Protein AF-A0A402AI00-F1 (afdb_monomer)

Foldseek 3Di:
DDDDDDDDDDDDPPDDPDDPPPPPPPPVVCQLQEKEKEKEQALQNQKIKIFIGTLVLHTPDMDMDGDPAAAADVVVVVVVVVRCCVRVPPVNSPNHDYAEYEYAHQADDPQVQCAGCDRPRYPDRHRHNNQVVCCVVRVHGYGYDHQVVLQVQLCVVPNPDDDDDPSSNGCSRNPPPVD

Organism: NCBI:txid2014872

pLDDT: mean 74.79, std 21.71, range [26.42, 97.81]

Structure (mmCIF, N/CA/C/O backbone):
data_AF-A0A402AI00-F1
#
_entry.id   AF-A0A402AI00-F1
#
loop_
_atom_site.group_PDB
_atom_site.id
_atom_site.type_symbol
_atom_site.label_atom_id
_atom_site.label_alt_id
_atom_site.label_comp_id
_atom_site.label_asym_id
_atom_site.label_entity_id
_atom_site.label_seq_id
_atom_site.pdbx_PDB_ins_code
_atom_site.Cartn_x
_atom_site.Cartn_y
_atom_site.Cartn_z
_atom_site.occupancy
_atom_site.B_iso_or_equiv
_atom_site.auth_seq_id
_atom_site.auth_comp_id
_atom_site.auth_asym_id
_atom_site.auth_atom_id
_atom_site.pdbx_PDB_model_num
ATOM 1 N N . MET A 1 1 ? -75.418 -7.064 65.199 1.00 39.19 1 MET A N 1
ATOM 2 C CA . MET A 1 1 ? -75.499 -8.304 64.394 1.00 39.19 1 MET A CA 1
ATOM 3 C C . MET A 1 1 ? -75.266 -7.884 62.949 1.00 39.19 1 MET A C 1
ATOM 5 O O . MET A 1 1 ? -76.049 -7.079 62.485 1.00 39.19 1 MET A O 1
ATOM 9 N N . THR A 1 2 ? -74.201 -8.234 62.224 1.00 37.06 2 THR A N 1
ATOM 10 C CA . THR A 1 2 ? -73.275 -9.375 62.322 1.00 37.06 2 THR A CA 1
ATOM 11 C C . THR A 1 2 ? -72.032 -9.075 61.441 1.00 37.06 2 THR A C 1
ATOM 13 O O . THR A 1 2 ? -72.196 -8.555 60.345 1.00 37.06 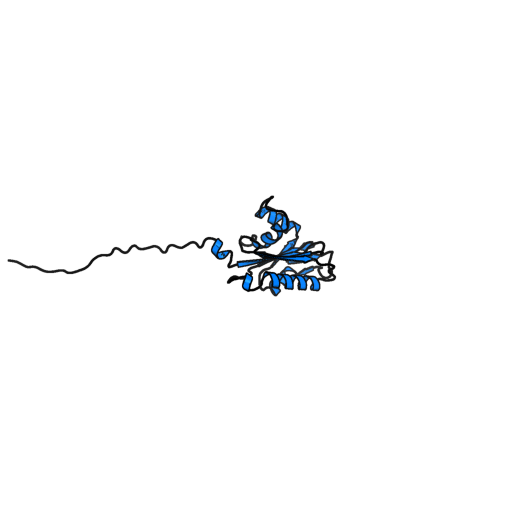2 THR A O 1
ATOM 16 N N . THR A 1 3 ? -70.830 -9.382 61.963 1.00 37.88 3 THR A N 1
ATOM 17 C CA . THR A 1 3 ? -69.526 -9.724 61.311 1.00 37.88 3 THR A CA 1
ATOM 18 C C . THR A 1 3 ? -68.790 -8.779 60.333 1.00 37.88 3 THR A C 1
ATOM 20 O O . THR A 1 3 ? -69.253 -8.526 59.227 1.00 37.88 3 THR A O 1
ATOM 23 N N . GLN A 1 4 ? -67.544 -8.413 60.697 1.00 38.06 4 GLN A N 1
ATOM 24 C CA . GLN A 1 4 ? -66.416 -8.119 59.777 1.00 38.06 4 GLN A CA 1
ATOM 25 C C . GLN A 1 4 ? -65.859 -9.431 59.155 1.00 38.06 4 GLN A C 1
ATOM 27 O O . GLN A 1 4 ? -66.186 -10.503 59.673 1.00 38.06 4 GLN A O 1
ATOM 32 N N . PRO A 1 5 ? -65.001 -9.392 58.106 1.00 42.22 5 PRO A N 1
ATOM 33 C CA . PRO A 1 5 ? -63.550 -9.311 58.352 1.00 42.22 5 PRO A CA 1
ATOM 34 C C . PRO A 1 5 ? -62.724 -8.489 57.332 1.00 42.22 5 PRO A C 1
ATOM 36 O O . PRO A 1 5 ? -63.174 -8.078 56.269 1.00 42.22 5 PRO A O 1
ATOM 39 N N . THR A 1 6 ? -61.479 -8.268 57.746 1.00 44.28 6 THR A N 1
ATOM 40 C CA . THR A 1 6 ? -60.329 -7.554 57.173 1.00 44.28 6 THR A CA 1
ATOM 41 C C . THR A 1 6 ? -59.808 -8.063 55.820 1.00 44.28 6 THR A C 1
ATOM 43 O O . THR A 1 6 ? -59.739 -9.275 55.630 1.00 44.28 6 THR A O 1
ATOM 46 N N . SER A 1 7 ? -59.214 -7.184 55.000 1.00 36.25 7 SER A N 1
ATOM 47 C CA . SER A 1 7 ? -57.987 -7.538 54.263 1.00 36.25 7 SER A CA 1
ATOM 48 C C . SER A 1 7 ? -57.144 -6.326 53.863 1.00 36.25 7 SER A C 1
ATOM 50 O O . SER A 1 7 ? -57.612 -5.360 53.267 1.00 36.25 7 SER A O 1
ATOM 52 N N . ASP A 1 8 ? -55.883 -6.472 54.229 1.00 35.56 8 ASP A N 1
ATOM 53 C CA . ASP A 1 8 ? -54.675 -5.719 53.944 1.00 35.56 8 ASP A CA 1
ATOM 54 C C . ASP A 1 8 ? -54.283 -5.738 52.443 1.00 35.56 8 ASP A C 1
ATOM 56 O O . ASP A 1 8 ? -54.757 -6.593 51.694 1.00 35.56 8 ASP A O 1
ATOM 60 N N . ARG A 1 9 ? -53.308 -4.883 52.089 1.00 34.34 9 ARG A N 1
ATOM 61 C CA . ARG A 1 9 ? -52.371 -4.949 50.939 1.00 34.34 9 ARG A CA 1
ATOM 62 C C . ARG A 1 9 ? -52.525 -4.035 49.705 1.00 34.34 9 ARG A C 1
ATOM 64 O O . ARG A 1 9 ? -53.286 -4.271 48.778 1.00 34.34 9 ARG A O 1
ATOM 71 N N . THR A 1 10 ? -51.566 -3.100 49.688 1.00 34.59 10 THR A N 1
ATOM 72 C CA . THR A 1 10 ? -50.519 -2.850 48.670 1.00 34.59 10 THR A CA 1
ATOM 73 C C . THR A 1 10 ? -50.866 -2.209 47.329 1.00 34.59 10 THR A C 1
ATOM 75 O O . THR A 1 10 ? -51.575 -2.758 46.494 1.00 34.59 10 THR A O 1
ATOM 78 N N . ALA A 1 11 ? -50.177 -1.086 47.110 1.00 40.97 11 ALA A N 1
ATOM 79 C CA . ALA A 1 11 ? -49.935 -0.412 45.847 1.00 40.97 11 ALA A CA 1
ATOM 80 C C . ALA A 1 11 ? -49.487 -1.371 44.729 1.00 40.97 11 ALA A C 1
ATOM 82 O O . ALA A 1 11 ? -48.467 -2.051 44.849 1.00 40.97 11 ALA A O 1
ATOM 83 N N . GLY A 1 12 ? -50.227 -1.364 43.621 1.00 29.33 12 GLY A N 1
ATOM 84 C CA . GLY A 1 12 ? -49.768 -1.862 42.331 1.00 29.33 12 GLY A CA 1
ATOM 85 C C . GLY A 1 12 ? -49.057 -0.738 41.587 1.00 29.33 12 GLY A C 1
ATOM 86 O O . GLY A 1 12 ? -49.702 0.154 41.048 1.00 29.33 12 GLY A O 1
ATOM 87 N N . ASN A 1 13 ? -47.726 -0.768 41.599 1.00 36.66 13 ASN A N 1
ATOM 88 C CA . ASN A 1 13 ? -46.889 -0.028 40.664 1.00 36.66 13 ASN A CA 1
ATOM 89 C C . ASN A 1 13 ? -46.891 -0.816 39.346 1.00 36.66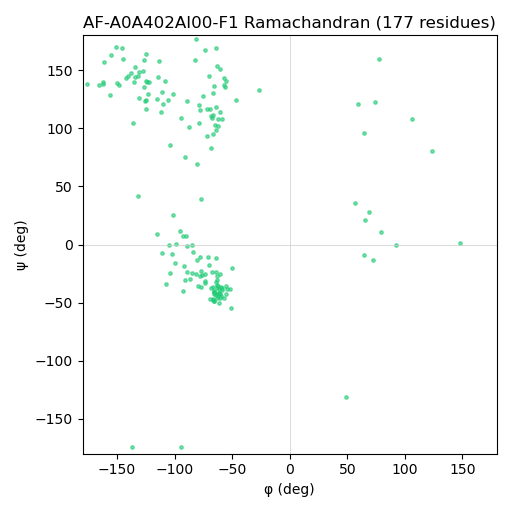 13 ASN A C 1
ATOM 91 O O . ASN A 1 13 ? -46.287 -1.888 39.276 1.00 36.66 13 ASN A O 1
ATOM 95 N N . GLU A 1 14 ? -47.620 -0.342 38.337 1.00 39.72 14 GLU A N 1
ATOM 96 C CA . GLU A 1 14 ? -47.609 -0.948 37.005 1.00 39.72 14 GLU A CA 1
ATOM 97 C C . GLU A 1 14 ? -46.234 -0.725 36.367 1.00 39.72 14 GLU A C 1
ATOM 99 O O . GLU A 1 14 ? -45.839 0.392 36.033 1.00 39.72 14 GLU A O 1
ATOM 104 N N . GLY A 1 15 ? -45.471 -1.813 36.256 1.00 34.94 15 GLY A N 1
ATOM 105 C CA . GLY A 1 15 ? -44.172 -1.824 35.606 1.00 34.94 15 GLY A CA 1
ATOM 106 C C . GLY A 1 15 ? -44.314 -1.490 34.126 1.00 34.94 15 GLY A C 1
ATOM 107 O O . GLY A 1 15 ? -44.934 -2.238 33.371 1.00 34.94 15 GLY A O 1
ATOM 108 N N . SER A 1 16 ? -43.685 -0.395 33.697 1.00 43.62 16 SER A N 1
ATOM 109 C CA . SER A 1 16 ? -43.409 -0.194 32.284 1.00 43.62 16 SER A CA 1
ATOM 110 C C . SER A 1 16 ? -42.370 -1.235 31.865 1.00 43.62 16 SER A C 1
ATOM 112 O O . SER A 1 16 ? -41.211 -1.227 32.282 1.00 43.62 16 SER A O 1
ATOM 114 N N . SER A 1 17 ? -42.805 -2.197 31.057 1.00 46.53 17 SER A N 1
ATOM 115 C CA . SER A 1 17 ? -41.914 -3.085 30.324 1.00 46.53 17 SER A CA 1
ATOM 116 C C . SER A 1 17 ? -41.184 -2.253 29.267 1.00 46.53 17 SER A C 1
ATOM 118 O O . SER A 1 17 ? -41.620 -2.158 28.118 1.00 46.53 17 SER A O 1
ATOM 120 N N . GLY A 1 18 ? -40.102 -1.589 29.671 1.00 42.38 18 GLY A N 1
ATOM 121 C CA . GLY A 1 18 ? -39.169 -0.963 28.748 1.00 42.38 18 GLY A CA 1
ATOM 122 C C . GLY A 1 18 ? -38.552 -2.047 27.876 1.00 42.38 18 GLY A C 1
ATOM 123 O O . GLY A 1 18 ? -37.758 -2.854 28.358 1.00 42.38 18 GLY A O 1
ATOM 124 N N . GLN A 1 19 ? -38.929 -2.095 26.597 1.00 44.50 19 GLN A N 1
ATOM 125 C CA . GLN A 1 19 ? -38.135 -2.837 25.627 1.00 44.50 19 GLN A CA 1
ATOM 126 C C . GLN A 1 19 ? -36.706 -2.278 25.660 1.00 44.50 19 GLN A C 1
ATOM 128 O O . GLN A 1 19 ? -36.558 -1.054 25.727 1.00 44.50 19 GLN A O 1
ATOM 133 N N . PRO A 1 20 ? -35.656 -3.120 25.630 1.00 44.41 20 PRO A N 1
ATOM 134 C CA . PRO A 1 20 ? -34.301 -2.610 25.570 1.00 44.41 20 PRO A CA 1
ATOM 135 C C . PRO A 1 20 ? -34.170 -1.799 24.287 1.00 44.41 20 PRO A C 1
ATOM 137 O O . PRO A 1 20 ? -34.280 -2.336 23.183 1.00 44.41 20 PRO A O 1
ATOM 140 N N . THR A 1 21 ? -33.963 -0.495 24.430 1.00 50.09 21 THR A N 1
ATOM 141 C CA . THR A 1 21 ? -33.630 0.381 23.317 1.00 50.09 21 THR A CA 1
ATOM 142 C C . THR A 1 21 ? -32.297 -0.110 22.771 1.00 50.09 21 THR A C 1
ATOM 144 O O . THR A 1 21 ? -31.243 0.120 23.365 1.00 50.09 21 THR A O 1
ATOM 147 N N . VAL A 1 22 ? -32.328 -0.843 21.658 1.00 55.97 22 VAL A N 1
ATOM 148 C CA . VAL A 1 22 ? -31.115 -1.168 20.913 1.00 55.97 22 VAL A CA 1
ATOM 149 C C . VAL A 1 22 ? -30.614 0.155 20.355 1.00 55.97 22 VAL A C 1
ATOM 151 O O . VAL A 1 22 ? -31.086 0.636 19.325 1.00 55.97 22 VAL A O 1
ATOM 154 N N . HIS A 1 23 ? -29.691 0.788 21.075 1.00 50.72 23 HIS A N 1
ATOM 155 C CA . HIS A 1 23 ? -28.959 1.929 20.560 1.00 50.72 23 HIS A CA 1
ATOM 156 C C . HIS A 1 23 ? -28.138 1.426 19.380 1.00 50.72 23 HIS A C 1
ATOM 158 O O . HIS A 1 23 ? -27.090 0.803 19.545 1.00 50.72 23 HIS A O 1
ATOM 164 N N . ARG A 1 24 ? -28.658 1.652 18.171 1.00 50.31 24 ARG A N 1
ATOM 165 C CA . ARG A 1 24 ? -27.915 1.440 16.937 1.00 50.31 24 ARG A CA 1
ATOM 166 C C . ARG A 1 24 ? -26.696 2.344 17.030 1.00 50.31 24 ARG A C 1
ATOM 168 O O . ARG A 1 24 ? -26.823 3.566 17.002 1.00 50.31 24 ARG A O 1
ATOM 175 N N . VAL A 1 25 ? -25.536 1.741 17.230 1.00 50.41 25 VAL A N 1
ATOM 176 C CA . VAL A 1 25 ? -24.275 2.464 17.245 1.00 50.41 25 VAL A CA 1
ATOM 177 C C . VAL A 1 25 ? -24.080 3.014 15.833 1.00 50.41 25 VAL A C 1
ATOM 179 O O . VAL A 1 25 ? -23.806 2.265 14.900 1.00 50.41 25 VAL A O 1
ATOM 182 N N . SER A 1 26 ? -24.340 4.309 15.654 1.00 53.16 26 SER A N 1
ATOM 183 C CA . SER A 1 26 ? -24.175 5.001 14.376 1.00 53.16 26 SER A CA 1
ATOM 184 C C . SER A 1 26 ? -22.733 4.846 13.877 1.00 53.16 26 SER A C 1
ATOM 186 O O . SER A 1 26 ? -21.802 4.876 14.684 1.00 53.16 26 SER A O 1
ATOM 188 N N . GLY A 1 27 ? -22.543 4.708 12.558 1.00 51.56 27 GLY A N 1
ATOM 189 C CA . GLY A 1 27 ? -21.275 4.323 11.904 1.00 51.56 27 GLY A CA 1
ATOM 190 C C . GLY A 1 27 ? -20.017 5.108 12.313 1.00 51.56 27 GLY A C 1
ATOM 191 O O . GLY A 1 27 ? -18.910 4.587 12.208 1.00 51.56 27 GLY A O 1
ATOM 192 N N . ASN A 1 28 ? -20.173 6.302 12.888 1.00 53.31 28 ASN A N 1
ATOM 193 C CA . ASN A 1 28 ? -19.070 7.101 13.423 1.00 53.31 28 ASN A CA 1
ATOM 194 C C . ASN A 1 28 ? -18.325 6.442 14.599 1.00 53.31 28 ASN A C 1
ATOM 196 O O . ASN A 1 28 ? -17.147 6.732 14.782 1.00 53.31 28 ASN A O 1
ATOM 200 N N . LEU A 1 29 ? -18.962 5.566 15.391 1.00 52.41 29 LEU A N 1
ATOM 201 C CA . LEU A 1 29 ? -18.293 4.937 16.544 1.00 52.41 29 LEU A CA 1
ATOM 202 C C . LEU A 1 29 ? -17.321 3.815 16.129 1.00 52.41 29 LEU A C 1
ATOM 204 O O . LEU A 1 29 ? -16.369 3.536 16.853 1.00 52.41 29 LEU A O 1
ATOM 208 N N . LEU A 1 30 ? -17.551 3.177 14.974 1.00 58.66 30 LEU A N 1
ATOM 209 C CA . LEU A 1 30 ? -16.691 2.108 14.444 1.00 58.66 30 LEU A CA 1
ATOM 210 C C . LEU A 1 30 ? -15.566 2.644 13.554 1.00 58.66 30 LEU A C 1
ATOM 212 O O . LEU A 1 30 ? -14.530 1.991 13.438 1.00 58.66 30 LEU A O 1
ATOM 216 N N . ALA A 1 31 ? -15.739 3.833 12.967 1.00 60.00 31 ALA A N 1
ATOM 217 C CA . ALA A 1 31 ? -14.756 4.426 12.065 1.00 60.00 31 ALA A CA 1
ATOM 218 C C . ALA A 1 31 ? -13.361 4.534 12.699 1.00 60.00 31 ALA A C 1
ATOM 220 O O . ALA A 1 31 ? -12.375 4.242 12.039 1.00 60.00 31 ALA A O 1
ATOM 221 N N . THR A 1 32 ? -13.272 4.869 13.992 1.00 63.66 32 THR A N 1
ATOM 222 C CA . THR A 1 32 ? -11.990 5.004 14.709 1.00 63.66 32 THR A CA 1
ATOM 223 C C . THR A 1 32 ? -11.538 3.729 15.430 1.00 63.66 32 THR A C 1
ATOM 225 O O . THR A 1 32 ? -10.588 3.779 16.207 1.00 63.66 32 THR A O 1
ATOM 228 N N . GLN A 1 33 ? -12.229 2.599 15.237 1.00 79.38 33 GLN A N 1
ATOM 229 C CA . GLN A 1 33 ? -11.809 1.288 15.760 1.00 79.38 33 GLN A CA 1
ATOM 230 C C . GLN A 1 33 ? -11.124 0.418 14.695 1.00 79.38 33 GLN A C 1
ATOM 232 O O . GLN A 1 33 ? -10.437 -0.549 15.031 1.00 79.38 33 GLN A O 1
ATOM 237 N N . GLY A 1 34 ? -11.276 0.769 13.418 1.00 86.69 34 GLY A N 1
ATOM 238 C CA . GLY A 1 34 ? -10.615 0.114 12.298 1.00 86.69 34 GLY A CA 1
ATOM 239 C C . GLY A 1 34 ? -9.878 1.129 11.441 1.00 86.69 34 GLY A C 1
ATOM 240 O O . GLY A 1 34 ? -10.417 2.179 11.111 1.00 86.69 34 GLY A O 1
ATOM 241 N N . TYR A 1 35 ? -8.655 0.793 11.059 1.00 89.31 35 TYR A N 1
ATOM 242 C CA . TYR A 1 35 ? -7.854 1.607 10.159 1.00 89.31 35 TYR A CA 1
ATOM 243 C C . TYR A 1 35 ? -7.406 0.794 8.963 1.00 89.31 35 TYR A C 1
ATOM 245 O O . TYR A 1 35 ? -7.406 -0.438 8.965 1.00 89.31 35 TYR A O 1
ATOM 253 N N . VAL A 1 36 ? -6.964 1.508 7.950 1.00 90.25 36 VAL A N 1
ATOM 254 C CA . VAL A 1 36 ? -6.405 0.942 6.734 1.00 90.25 36 VAL A CA 1
ATOM 255 C C . VAL A 1 36 ? -5.145 1.683 6.362 1.00 90.25 36 VAL A C 1
ATOM 257 O O . VAL A 1 36 ? -5.032 2.894 6.563 1.00 90.25 36 VAL A O 1
ATOM 260 N N . VAL A 1 37 ? -4.195 0.932 5.822 1.00 92.56 37 VAL A N 1
ATOM 261 C CA . VAL A 1 37 ? -2.969 1.488 5.271 1.00 92.56 37 VAL A CA 1
ATOM 262 C C . VAL A 1 37 ? -3.065 1.433 3.764 1.00 92.56 37 VAL A C 1
ATOM 264 O O . VAL A 1 37 ? -3.270 0.374 3.178 1.00 92.56 37 VAL A O 1
ATOM 267 N N . GLY A 1 38 ? -2.903 2.576 3.125 1.00 91.94 38 GLY A N 1
ATOM 268 C CA . GLY A 1 38 ? -2.754 2.623 1.687 1.00 91.94 38 GLY A CA 1
ATOM 269 C C . GLY A 1 38 ? -1.317 2.980 1.317 1.00 91.94 38 GLY A C 1
ATOM 270 O O . GLY A 1 38 ? -0.689 3.828 1.957 1.00 91.94 38 GLY A O 1
ATOM 271 N N . ILE A 1 39 ? -0.813 2.338 0.272 1.00 92.81 39 ILE A N 1
ATOM 272 C CA . ILE A 1 39 ? 0.537 2.506 -0.251 1.00 92.81 39 ILE A CA 1
ATOM 273 C C . ILE A 1 39 ? 0.429 2.900 -1.721 1.00 92.81 39 ILE A C 1
ATOM 275 O O . ILE A 1 39 ? -0.253 2.249 -2.505 1.00 92.81 39 ILE A O 1
ATOM 279 N N . GLU A 1 40 ? 1.122 3.963 -2.103 1.00 90.12 40 GLU A N 1
ATOM 280 C CA . GLU A 1 40 ? 1.292 4.380 -3.487 1.00 90.12 40 GLU A CA 1
ATOM 281 C C . GLU A 1 40 ? 2.753 4.173 -3.882 1.00 90.12 40 GLU A C 1
ATOM 283 O O . GLU A 1 40 ? 3.651 4.859 -3.377 1.00 90.12 40 GLU A O 1
ATOM 288 N N . MET A 1 41 ? 2.967 3.248 -4.815 1.00 89.31 41 MET A N 1
ATOM 289 C CA . MET A 1 41 ? 4.246 3.044 -5.468 1.00 89.31 41 MET A CA 1
ATOM 290 C C . MET A 1 41 ? 4.292 3.819 -6.787 1.00 89.31 41 MET A C 1
ATOM 292 O O . MET A 1 41 ? 3.611 3.453 -7.751 1.00 89.31 41 MET A O 1
ATOM 296 N N . SER A 1 42 ? 5.075 4.901 -6.863 1.00 83.44 42 SER A N 1
ATOM 297 C CA . SER A 1 42 ? 5.116 5.733 -8.079 1.00 83.44 42 SER A CA 1
ATOM 298 C C . SER A 1 42 ? 5.709 4.969 -9.254 1.00 83.44 42 SER A C 1
ATOM 300 O O . SER A 1 42 ? 6.771 4.367 -9.138 1.00 83.44 42 SER A O 1
ATOM 302 N N . GLY A 1 43 ? 5.099 5.088 -10.435 1.00 76.94 43 GLY A N 1
ATOM 303 C CA . GLY A 1 43 ? 5.614 4.444 -11.646 1.00 76.94 43 GLY A CA 1
ATOM 304 C C . GLY A 1 43 ? 6.944 5.002 -12.142 1.00 76.94 43 GLY A C 1
ATOM 305 O O . GLY A 1 43 ? 7.711 4.278 -12.775 1.00 76.94 43 GLY A O 1
ATOM 306 N N . SER A 1 44 ? 7.261 6.252 -11.794 1.00 79.88 44 SER A N 1
ATOM 307 C CA . SER A 1 44 ? 8.576 6.845 -12.054 1.00 79.88 44 SER A CA 1
ATOM 308 C C . SER A 1 44 ? 9.637 6.447 -11.029 1.00 79.88 44 SER A C 1
ATOM 310 O O . SER A 1 44 ? 10.806 6.747 -11.235 1.00 79.88 44 SER A O 1
ATOM 312 N N . GLY A 1 45 ? 9.243 5.856 -9.897 1.00 77.12 45 GLY A N 1
ATOM 313 C CA . GLY A 1 45 ? 10.138 5.578 -8.775 1.00 77.12 45 GLY A CA 1
ATOM 314 C C . GLY A 1 45 ? 10.571 6.800 -7.975 1.00 77.12 45 GLY A C 1
ATOM 315 O O . GLY A 1 45 ? 11.037 6.638 -6.861 1.00 77.12 45 GLY A O 1
ATOM 316 N N . ALA A 1 46 ? 10.355 8.020 -8.478 1.00 81.12 46 ALA A N 1
ATOM 317 C CA . ALA A 1 46 ? 10.851 9.256 -7.865 1.00 81.12 46 ALA A CA 1
ATOM 318 C C . ALA A 1 46 ? 10.267 9.550 -6.473 1.00 81.12 46 ALA A C 1
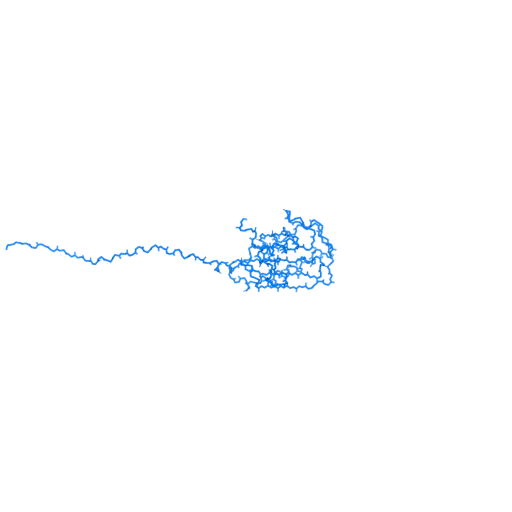ATOM 320 O O . ALA A 1 46 ? 10.690 10.488 -5.795 1.00 81.12 46 ALA A O 1
ATOM 321 N N . ARG A 1 47 ? 9.228 8.815 -6.071 1.00 85.06 47 ARG A N 1
ATOM 322 C CA . ARG A 1 47 ? 8.499 9.058 -4.839 1.00 85.06 47 ARG A CA 1
ATOM 323 C C . ARG A 1 47 ? 7.669 7.858 -4.420 1.00 85.06 47 ARG A C 1
ATOM 325 O O . ARG A 1 47 ? 6.929 7.334 -5.240 1.00 85.06 47 ARG A O 1
ATOM 332 N N . GLN A 1 48 ? 7.648 7.571 -3.126 1.00 87.62 48 GLN A N 1
ATOM 333 C CA . GLN A 1 48 ? 6.652 6.679 -2.532 1.00 87.62 48 GLN A CA 1
ATOM 334 C C . GLN A 1 48 ? 5.731 7.448 -1.589 1.00 87.62 48 GLN A C 1
ATOM 336 O O . GLN A 1 48 ? 6.059 8.545 -1.105 1.00 87.62 48 GLN A O 1
ATOM 341 N N . SER A 1 49 ? 4.539 6.920 -1.337 1.00 90.69 49 SER A N 1
ATOM 342 C CA . SER A 1 49 ? 3.630 7.480 -0.337 1.00 90.69 49 SER A CA 1
ATOM 343 C C . SER A 1 49 ? 2.881 6.404 0.414 1.00 90.69 49 SER A C 1
ATOM 345 O O . SER A 1 49 ? 2.503 5.389 -0.152 1.00 90.69 49 SER A O 1
ATOM 347 N N . VAL A 1 50 ? 2.677 6.650 1.701 1.00 92.94 50 VAL A N 1
ATOM 348 C CA . VAL A 1 50 ? 1.928 5.766 2.588 1.00 92.94 50 VAL A CA 1
ATOM 349 C C . VAL A 1 50 ? 0.994 6.627 3.422 1.00 92.94 50 VAL A C 1
ATOM 351 O O . VAL A 1 50 ? 1.365 7.725 3.850 1.00 92.94 50 VAL A O 1
ATOM 354 N N . ALA A 1 51 ? -0.226 6.153 3.634 1.00 91.56 51 ALA A N 1
ATOM 355 C CA . ALA A 1 51 ? -1.210 6.836 4.453 1.00 91.56 51 ALA A CA 1
ATOM 356 C C . ALA A 1 51 ? -1.961 5.864 5.356 1.00 91.56 51 ALA A C 1
ATOM 358 O O . ALA A 1 51 ? -2.227 4.729 4.971 1.00 91.56 51 ALA A O 1
ATOM 359 N N . LEU A 1 52 ? -2.335 6.356 6.532 1.00 91.25 52 LEU A N 1
ATOM 360 C CA . LEU A 1 52 ? -3.299 5.728 7.420 1.00 91.25 52 LEU A CA 1
ATOM 361 C C . LEU A 1 52 ? -4.638 6.451 7.261 1.00 91.25 52 LEU A C 1
ATOM 363 O O . LEU A 1 52 ? -4.687 7.681 7.373 1.00 91.25 52 LEU A O 1
ATOM 367 N N . ALA A 1 53 ? -5.708 5.697 7.038 1.00 86.75 53 ALA A N 1
ATOM 368 C CA . ALA A 1 53 ? -7.067 6.220 6.979 1.00 86.75 53 ALA A CA 1
ATOM 369 C C . ALA A 1 53 ? -8.008 5.475 7.934 1.00 86.75 53 ALA A C 1
ATOM 371 O O . ALA A 1 53 ? -7.726 4.349 8.351 1.00 86.75 53 ALA A O 1
ATOM 372 N N . ASP A 1 54 ? -9.114 6.124 8.289 1.00 84.38 54 ASP A N 1
ATOM 373 C CA . ASP A 1 54 ? -10.241 5.484 8.970 1.00 84.38 54 ASP A CA 1
ATOM 374 C C . ASP A 1 54 ? -11.155 4.739 7.974 1.00 84.38 54 ASP A C 1
ATOM 376 O O . ASP A 1 54 ? -10.950 4.777 6.757 1.00 84.38 54 ASP A O 1
ATOM 380 N N . LEU A 1 55 ? -12.192 4.062 8.478 1.00 81.62 55 LEU A N 1
ATOM 381 C CA . LEU A 1 55 ? -13.137 3.322 7.624 1.00 81.62 55 LEU A CA 1
ATOM 382 C C . LEU A 1 55 ? -14.068 4.208 6.783 1.00 81.62 55 LEU A C 1
ATOM 384 O O . LEU A 1 55 ? -14.735 3.693 5.890 1.00 81.62 55 LEU A O 1
ATOM 388 N N . ASN A 1 56 ? -14.108 5.520 7.029 1.00 76.19 56 ASN A N 1
ATOM 389 C CA . ASN A 1 56 ? -14.796 6.467 6.150 1.00 76.19 56 ASN A CA 1
ATOM 390 C C . ASN A 1 56 ? -13.895 6.923 4.988 1.00 76.19 56 ASN A C 1
ATOM 392 O O . ASN A 1 56 ? -14.320 7.735 4.167 1.00 76.19 56 ASN A O 1
ATOM 396 N N . GLY A 1 57 ? -12.648 6.443 4.925 1.00 74.69 57 GLY A N 1
ATOM 397 C CA . GLY A 1 57 ? -11.657 6.895 3.953 1.00 74.69 57 GLY A CA 1
ATOM 398 C C . GLY A 1 57 ? -10.994 8.221 4.325 1.00 74.69 57 GLY A C 1
ATOM 399 O O . GLY A 1 57 ? -10.279 8.803 3.510 1.00 74.69 57 GLY A O 1
ATOM 400 N N . THR A 1 58 ? -11.191 8.720 5.547 1.00 79.12 58 THR A N 1
ATOM 401 C CA . THR A 1 58 ? -10.539 9.949 6.005 1.00 79.12 58 THR A CA 1
ATOM 402 C C . THR A 1 58 ? -9.062 9.671 6.242 1.00 79.12 58 THR A C 1
ATOM 404 O O . THR A 1 58 ? -8.715 8.895 7.131 1.00 79.12 58 THR A O 1
ATOM 407 N N . ILE A 1 59 ? -8.174 10.324 5.486 1.00 84.50 59 ILE A N 1
ATOM 408 C CA . ILE A 1 59 ? -6.727 10.237 5.721 1.00 84.50 59 ILE A CA 1
ATOM 409 C C . ILE A 1 59 ? -6.384 10.958 7.027 1.00 84.50 59 ILE A C 1
ATOM 411 O O . ILE A 1 59 ? -6.536 12.174 7.135 1.00 84.50 59 ILE A O 1
ATOM 415 N N . LEU A 1 60 ? -5.876 10.204 7.997 1.00 87.06 60 LEU A N 1
ATOM 416 C CA . LEU A 1 60 ? -5.475 10.709 9.310 1.00 87.06 60 LEU A CA 1
ATOM 417 C C . LEU A 1 60 ? -3.993 11.086 9.332 1.00 87.06 60 LEU A C 1
ATOM 419 O O . LEU A 1 60 ? -3.608 12.112 9.888 1.00 87.06 60 LEU A O 1
ATOM 423 N N . HIS A 1 61 ? -3.161 10.265 8.689 1.00 88.81 61 HIS A N 1
ATOM 424 C CA . HIS A 1 61 ? -1.721 10.473 8.599 1.00 88.81 61 HIS A CA 1
ATOM 425 C C . HIS A 1 61 ? -1.217 10.097 7.217 1.00 88.81 61 HIS A C 1
ATOM 427 O O . HIS A 1 61 ? -1.694 9.144 6.607 1.00 88.81 61 HIS A O 1
ATOM 433 N N . ARG A 1 62 ? -0.220 10.834 6.728 1.00 89.75 62 ARG A N 1
ATOM 434 C CA . ARG A 1 62 ? 0.393 10.576 5.429 1.00 89.75 62 ARG A CA 1
ATOM 435 C C . ARG A 1 62 ? 1.855 10.962 5.444 1.00 89.75 62 ARG A C 1
ATOM 437 O O . ARG A 1 62 ? 2.214 12.039 5.913 1.00 89.75 62 ARG A O 1
ATOM 444 N N . VAL A 1 63 ? 2.664 10.105 4.845 1.00 91.38 63 VAL A N 1
ATOM 445 C CA . VAL A 1 63 ? 4.083 10.340 4.619 1.00 91.38 63 VAL A CA 1
ATOM 446 C C . VAL A 1 63 ? 4.382 10.199 3.136 1.00 91.38 63 VAL A C 1
ATOM 448 O O . VAL A 1 63 ? 3.835 9.349 2.432 1.00 91.38 63 VAL A O 1
ATOM 451 N N . ARG A 1 64 ? 5.239 11.091 2.652 1.00 90.06 64 ARG A N 1
ATOM 452 C CA . ARG A 1 64 ? 5.682 11.173 1.264 1.00 90.06 64 ARG A CA 1
ATOM 453 C C . ARG A 1 64 ? 7.198 11.265 1.304 1.00 90.06 64 ARG A C 1
ATOM 455 O O . ARG A 1 64 ? 7.733 12.110 2.028 1.00 90.06 64 ARG A O 1
ATOM 462 N N . ARG A 1 65 ? 7.885 10.383 0.583 1.00 89.38 65 ARG A N 1
ATOM 463 C CA . ARG A 1 65 ? 9.350 10.368 0.534 1.00 89.38 65 ARG A CA 1
ATOM 464 C C . ARG A 1 65 ? 9.797 10.433 -0.922 1.00 89.38 65 ARG A C 1
ATOM 466 O O . ARG A 1 65 ? 9.327 9.607 -1.708 1.00 89.38 65 ARG A O 1
ATOM 473 N N . PRO A 1 66 ? 10.615 11.432 -1.306 1.00 85.81 66 PRO A N 1
ATOM 474 C CA . PRO A 1 66 ? 11.314 11.369 -2.578 1.00 85.81 66 PRO A CA 1
ATOM 475 C C . PRO A 1 66 ? 12.270 10.176 -2.550 1.00 85.81 66 PRO A C 1
ATOM 477 O O . PRO A 1 66 ? 12.704 9.746 -1.480 1.00 85.81 66 PRO A O 1
ATOM 480 N N . GLN A 1 67 ? 12.575 9.638 -3.720 1.00 76.31 67 GLN A N 1
ATOM 481 C CA . GLN A 1 67 ? 13.524 8.547 -3.839 1.00 76.31 67 GLN A CA 1
ATOM 482 C C . GLN A 1 67 ? 14.444 8.840 -5.018 1.00 76.31 67 GLN A C 1
ATOM 484 O O . GLN A 1 67 ? 14.039 8.763 -6.177 1.00 76.31 67 GLN A O 1
ATOM 489 N N . ASP A 1 68 ? 15.671 9.245 -4.689 1.00 66.69 68 ASP A N 1
ATOM 490 C CA . ASP A 1 68 ? 16.580 9.872 -5.651 1.00 66.69 68 ASP A CA 1
ATOM 491 C C . ASP A 1 68 ? 17.251 8.878 -6.605 1.00 66.69 68 ASP A C 1
ATOM 493 O O . ASP A 1 68 ? 17.823 9.298 -7.602 1.00 66.69 68 ASP A O 1
ATOM 497 N N . TYR A 1 69 ? 17.135 7.573 -6.356 1.00 64.44 69 TYR A N 1
ATOM 498 C CA . TYR A 1 69 ? 17.304 6.488 -7.326 1.00 64.44 69 TYR A CA 1
ATOM 499 C C . TYR A 1 69 ? 16.983 5.175 -6.603 1.00 64.44 69 TYR A C 1
ATOM 501 O O . TYR A 1 69 ? 17.401 4.982 -5.461 1.00 64.44 69 TYR A O 1
ATOM 509 N N . VAL A 1 70 ? 16.258 4.261 -7.245 1.00 61.16 70 VAL A N 1
ATOM 510 C CA . VAL A 1 70 ? 15.999 2.924 -6.698 1.00 61.16 70 VAL A CA 1
ATOM 511 C C . VAL A 1 70 ? 16.765 1.912 -7.516 1.00 61.16 70 VAL A C 1
ATOM 513 O O . VAL A 1 70 ? 16.538 1.794 -8.715 1.00 61.16 70 VAL A O 1
ATOM 516 N N . LEU A 1 71 ? 17.654 1.163 -6.874 1.00 68.44 71 LEU A N 1
ATOM 517 C CA . LEU A 1 71 ? 18.419 0.132 -7.568 1.00 68.44 71 LEU A CA 1
ATOM 518 C C . LEU A 1 71 ? 17.705 -1.229 -7.525 1.00 68.44 71 LEU A C 1
ATOM 520 O O . LEU A 1 71 ? 17.800 -1.985 -8.489 1.00 68.44 71 LEU A O 1
ATOM 524 N N . ASP A 1 72 ? 16.930 -1.529 -6.475 1.00 85.06 72 ASP A N 1
ATOM 525 C CA . ASP A 1 72 ? 16.366 -2.867 -6.268 1.00 85.06 72 ASP A CA 1
ATOM 526 C C . ASP A 1 72 ? 15.081 -2.903 -5.411 1.00 85.06 72 ASP A C 1
ATOM 528 O O . ASP A 1 72 ? 14.749 -1.964 -4.685 1.00 85.06 72 ASP A O 1
ATOM 532 N N . THR A 1 73 ? 14.359 -4.025 -5.494 1.00 87.81 73 THR A N 1
ATOM 533 C CA . THR A 1 73 ? 13.139 -4.320 -4.729 1.00 87.81 73 THR A CA 1
ATOM 534 C C . THR A 1 73 ? 13.313 -4.204 -3.218 1.00 87.81 73 THR A C 1
ATOM 536 O O . THR A 1 73 ? 12.437 -3.637 -2.573 1.00 87.81 73 THR A O 1
ATOM 539 N N . GLN A 1 74 ? 14.409 -4.693 -2.632 1.00 90.00 74 GLN A N 1
ATOM 540 C CA . GLN A 1 74 ? 14.575 -4.702 -1.173 1.00 90.00 74 GLN A CA 1
ATOM 541 C C . GLN A 1 74 ? 14.673 -3.283 -0.618 1.00 90.00 74 GLN A C 1
ATOM 543 O O . GLN A 1 74 ? 14.027 -2.969 0.377 1.00 90.00 74 GLN A O 1
ATOM 548 N N . SER A 1 75 ? 15.391 -2.406 -1.318 1.00 89.19 75 SER A N 1
ATOM 549 C CA . SER A 1 75 ? 15.495 -0.987 -0.974 1.00 89.19 75 SER A CA 1
ATOM 550 C C . SER A 1 75 ? 14.127 -0.284 -0.957 1.00 89.19 75 SER A C 1
ATOM 552 O O . SER A 1 75 ? 13.852 0.534 -0.080 1.00 89.19 75 SER A O 1
ATOM 554 N N . VAL A 1 76 ? 13.235 -0.609 -1.903 1.00 90.38 76 VAL A N 1
ATOM 555 C CA . VAL A 1 76 ? 11.859 -0.071 -1.909 1.00 90.38 76 VAL A CA 1
ATOM 556 C C . VAL A 1 76 ? 11.037 -0.643 -0.767 1.00 90.38 76 VAL A C 1
ATOM 558 O O . VAL A 1 76 ? 10.355 0.110 -0.082 1.00 90.38 76 VAL A O 1
ATOM 561 N N . LEU A 1 77 ? 11.087 -1.960 -0.564 1.00 93.62 77 LEU A N 1
ATOM 562 C CA . LEU A 1 77 ? 10.318 -2.623 0.484 1.00 93.62 77 LEU A CA 1
ATOM 563 C C . LEU A 1 77 ? 10.716 -2.117 1.871 1.00 93.62 77 LEU A C 1
ATOM 565 O O . LEU A 1 77 ? 9.840 -1.816 2.672 1.00 93.62 77 LEU A O 1
ATOM 569 N N . GLN A 1 78 ? 12.013 -1.923 2.122 1.00 93.06 78 GLN A N 1
ATOM 570 C CA . GLN A 1 78 ? 12.497 -1.339 3.368 1.00 93.06 78 GLN A CA 1
ATOM 571 C C . GLN A 1 78 ? 11.961 0.085 3.578 1.00 93.06 78 GLN A C 1
ATOM 573 O O . GLN A 1 78 ? 11.460 0.395 4.657 1.00 93.06 78 GLN A O 1
ATOM 578 N N . LEU A 1 79 ? 12.011 0.939 2.549 1.00 92.69 79 LEU A N 1
ATOM 579 C CA . LEU A 1 79 ? 11.450 2.289 2.635 1.00 92.69 79 LEU A CA 1
ATOM 580 C C . LEU A 1 79 ? 9.947 2.254 2.945 1.00 92.69 79 LEU A C 1
ATOM 582 O O . LEU A 1 79 ? 9.463 3.018 3.778 1.00 92.69 79 LEU A O 1
ATOM 586 N N . LEU A 1 80 ? 9.199 1.377 2.273 1.00 94.31 80 LEU A N 1
ATOM 587 C CA . LEU A 1 80 ? 7.765 1.230 2.502 1.00 94.31 80 LEU A CA 1
ATOM 588 C C . LEU A 1 80 ? 7.476 0.725 3.919 1.00 94.31 80 LEU A C 1
ATOM 590 O O . LEU A 1 80 ? 6.611 1.292 4.578 1.00 94.31 80 LEU A O 1
ATOM 594 N N . ASP A 1 81 ? 8.226 -0.257 4.417 1.00 95.88 81 ASP A N 1
ATOM 595 C CA . ASP A 1 81 ? 8.122 -0.757 5.792 1.00 95.88 81 ASP A CA 1
ATOM 596 C C . ASP A 1 81 ? 8.337 0.363 6.823 1.00 95.88 81 ASP A C 1
ATOM 598 O O . ASP A 1 81 ? 7.545 0.514 7.757 1.00 95.88 81 ASP A O 1
ATOM 602 N N . GLU A 1 82 ? 9.372 1.187 6.638 1.00 96.31 82 GLU A N 1
ATOM 603 C CA . GLU A 1 82 ? 9.659 2.340 7.500 1.00 96.31 82 GLU A CA 1
ATOM 604 C C . GLU A 1 82 ? 8.516 3.366 7.465 1.00 96.31 82 GLU A C 1
ATOM 606 O O . GLU A 1 82 ? 8.062 3.844 8.507 1.00 96.31 82 GLU A O 1
ATOM 611 N N . MET A 1 83 ? 7.992 3.663 6.274 1.00 95.75 83 MET A N 1
ATOM 612 C CA . MET A 1 83 ? 6.872 4.588 6.091 1.00 95.75 83 MET A CA 1
ATOM 613 C C . MET A 1 83 ? 5.564 4.058 6.699 1.00 95.75 83 MET A C 1
ATOM 615 O O . MET A 1 83 ? 4.791 4.842 7.254 1.00 95.75 83 MET A O 1
ATOM 619 N N . ILE A 1 84 ? 5.314 2.746 6.630 1.00 95.62 84 ILE A N 1
ATOM 620 C CA . ILE A 1 84 ? 4.161 2.088 7.262 1.00 95.62 84 ILE A CA 1
ATOM 621 C C . ILE A 1 84 ? 4.278 2.184 8.781 1.00 95.62 84 ILE A C 1
ATOM 623 O O . ILE A 1 84 ? 3.332 2.623 9.433 1.00 95.62 84 ILE A O 1
ATOM 627 N N . ALA A 1 85 ? 5.442 1.845 9.341 1.00 95.94 85 ALA A N 1
ATOM 628 C CA . ALA A 1 85 ? 5.697 1.974 10.772 1.00 95.94 85 ALA A CA 1
ATOM 629 C C . ALA A 1 85 ? 5.528 3.425 11.256 1.00 95.94 85 ALA A C 1
ATOM 631 O O . ALA A 1 85 ? 4.989 3.661 12.337 1.00 95.94 85 ALA A O 1
ATOM 632 N N . GLU A 1 86 ? 5.929 4.407 10.441 1.00 96.06 86 GLU A N 1
ATOM 633 C CA . GLU A 1 86 ? 5.751 5.827 10.746 1.00 96.06 86 GLU A CA 1
ATOM 634 C C . GLU A 1 86 ? 4.275 6.242 10.775 1.00 96.06 86 GLU A C 1
ATOM 636 O O . GLU A 1 86 ? 3.882 6.995 11.666 1.00 96.06 86 GLU A O 1
ATOM 641 N N . VAL A 1 87 ? 3.434 5.793 9.835 1.00 92.31 87 VAL A N 1
ATOM 642 C CA . VAL A 1 87 ? 2.004 6.166 9.840 1.00 92.31 87 VAL A CA 1
ATOM 643 C C . VAL A 1 87 ? 1.181 5.384 10.859 1.00 92.31 87 VAL A C 1
ATOM 645 O O . VAL A 1 87 ? 0.188 5.919 11.345 1.00 92.31 87 VAL A O 1
ATOM 648 N N . ALA A 1 88 ? 1.605 4.165 11.197 1.00 91.94 88 ALA A N 1
ATOM 649 C CA . ALA A 1 88 ? 0.892 3.217 12.050 1.00 91.94 88 ALA A CA 1
ATOM 650 C C . ALA A 1 88 ? 1.422 3.160 13.493 1.00 91.94 88 ALA A C 1
ATOM 652 O O . ALA A 1 88 ? 1.287 2.135 14.162 1.00 91.94 88 ALA A O 1
ATOM 653 N N . GLN A 1 89 ? 2.042 4.240 13.977 1.00 93.69 89 GLN A N 1
ATOM 654 C CA . GLN A 1 89 ? 2.513 4.307 15.361 1.00 93.69 89 GLN A CA 1
ATOM 655 C C . GLN A 1 89 ? 1.355 4.025 16.346 1.00 93.69 89 GLN A C 1
ATOM 657 O O . GLN A 1 89 ? 0.232 4.480 16.101 1.00 93.69 89 GLN A O 1
ATOM 662 N N . PRO A 1 90 ? 1.585 3.286 17.450 1.00 89.19 90 PRO A N 1
ATOM 663 C CA . PRO A 1 90 ? 0.509 2.856 18.350 1.00 89.19 90 PRO A CA 1
ATOM 664 C C . PRO A 1 90 ? -0.363 3.994 18.899 1.00 89.19 90 PRO A C 1
ATOM 666 O O . PRO A 1 90 ? -1.573 3.843 19.025 1.00 89.19 90 PRO A O 1
ATOM 669 N N . ASP A 1 91 ? 0.227 5.157 19.170 1.00 90.06 91 ASP A N 1
ATOM 670 C CA . ASP A 1 91 ? -0.467 6.361 19.638 1.00 90.06 91 ASP A CA 1
ATOM 671 C C . ASP A 1 91 ? -1.459 6.932 18.609 1.00 90.06 91 ASP A C 1
ATOM 673 O O . ASP A 1 91 ? -2.436 7.584 18.981 1.00 90.06 91 ASP A O 1
ATOM 677 N N . ARG A 1 92 ? -1.261 6.638 17.318 1.00 87.69 92 ARG A N 1
ATOM 678 C CA . ARG A 1 92 ? -2.144 7.063 16.220 1.00 87.69 92 ARG A CA 1
ATOM 679 C C . ARG A 1 92 ? -3.329 6.131 16.013 1.00 87.69 92 ARG A C 1
ATOM 681 O O . ARG A 1 92 ? -4.360 6.563 15.503 1.00 87.69 92 ARG A O 1
ATOM 688 N N . LEU A 1 93 ? -3.202 4.870 16.423 1.00 87.00 93 LEU A N 1
ATOM 689 C CA . LEU A 1 93 ? -4.254 3.864 16.279 1.00 87.00 93 LEU A CA 1
ATOM 690 C C . LEU A 1 93 ? -5.289 3.918 17.412 1.00 87.00 93 LEU A C 1
ATOM 692 O O . LEU A 1 93 ? -6.323 3.260 17.313 1.00 87.00 93 LEU A O 1
ATOM 696 N N . ARG A 1 94 ? -5.087 4.734 18.458 1.00 84.94 94 ARG A N 1
ATOM 697 C CA . ARG A 1 94 ? -5.951 4.729 19.657 1.00 84.94 94 ARG A CA 1
ATOM 698 C C . ARG A 1 94 ? -6.136 3.274 20.143 1.00 84.94 94 ARG A C 1
ATOM 700 O O . ARG A 1 94 ? -5.163 2.533 20.200 1.00 84.94 94 ARG A O 1
ATOM 707 N N . ASP A 1 95 ? -7.371 2.851 20.415 1.00 84.38 95 ASP A N 1
ATOM 708 C CA . ASP A 1 95 ? -7.724 1.463 20.768 1.00 84.38 95 ASP A CA 1
ATOM 709 C C . ASP A 1 95 ? -8.082 0.585 19.550 1.00 84.38 95 ASP A C 1
ATOM 711 O O . ASP A 1 95 ? -8.594 -0.526 19.698 1.00 84.38 95 ASP A O 1
ATOM 715 N N . GLY A 1 96 ? -7.891 1.095 18.332 1.00 89.94 96 GLY A N 1
ATOM 716 C CA . GLY A 1 96 ? -8.195 0.376 17.101 1.00 89.94 96 GLY A CA 1
ATOM 717 C C . GLY A 1 96 ? -6.986 -0.350 16.519 1.00 89.94 96 GLY A C 1
ATOM 718 O O . GLY A 1 96 ? -5.903 -0.410 17.099 1.00 89.94 96 GLY A O 1
ATOM 719 N N . ARG A 1 97 ? -7.175 -0.926 15.331 1.00 91.88 97 ARG A N 1
ATOM 720 C CA . ARG A 1 97 ? -6.124 -1.673 14.625 1.00 91.88 97 ARG A CA 1
ATOM 721 C C . ARG A 1 97 ? -6.216 -1.493 13.121 1.00 91.88 97 ARG A C 1
ATOM 723 O O . ARG A 1 97 ? -7.287 -1.194 12.591 1.00 91.88 97 ARG A O 1
ATOM 730 N N . ILE A 1 98 ? -5.111 -1.751 12.431 1.00 92.38 98 ILE A N 1
ATOM 731 C CA . ILE A 1 98 ? -5.136 -1.904 10.979 1.00 92.38 98 ILE A CA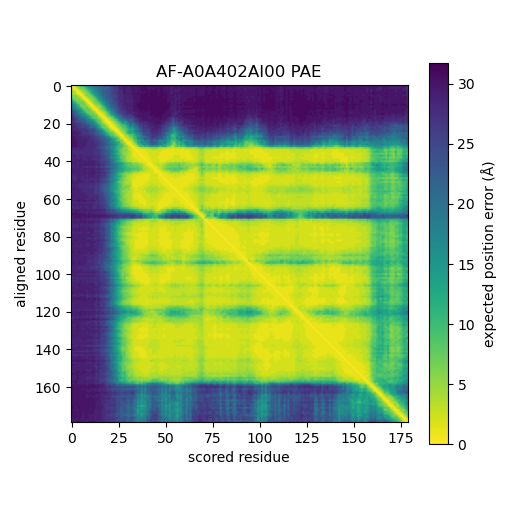 1
ATOM 732 C C . ILE A 1 98 ? -5.926 -3.172 10.650 1.00 92.38 98 ILE A C 1
ATOM 734 O O . ILE A 1 98 ? -5.705 -4.227 11.239 1.00 92.38 98 ILE A O 1
ATOM 738 N N . LEU A 1 99 ? -6.875 -3.053 9.731 1.00 92.62 99 LEU A N 1
ATOM 739 C CA . LEU A 1 99 ? -7.699 -4.155 9.247 1.00 92.62 99 LEU A CA 1
ATOM 740 C C . LEU A 1 99 ? -7.272 -4.626 7.863 1.00 92.62 99 LEU A C 1
ATOM 742 O O . LEU A 1 99 ? -7.559 -5.765 7.502 1.00 92.62 99 LEU A O 1
ATOM 746 N N . ARG A 1 100 ? -6.634 -3.749 7.083 1.00 90.56 100 ARG A N 1
ATOM 747 C CA . ARG A 1 100 ? -6.291 -4.008 5.687 1.00 90.56 100 ARG A CA 1
ATOM 748 C C . ARG A 1 100 ? -5.212 -3.084 5.169 1.00 90.56 100 ARG A C 1
ATOM 750 O O . ARG A 1 100 ? -5.037 -1.967 5.662 1.00 90.56 100 ARG A O 1
ATOM 757 N N . VAL A 1 101 ? -4.552 -3.565 4.125 1.00 91.69 101 VAL A N 1
ATOM 758 C CA . VAL A 1 101 ? -3.568 -2.818 3.353 1.00 91.69 101 VAL A CA 1
ATOM 759 C C . VAL A 1 101 ? -3.987 -2.831 1.890 1.00 91.69 101 VAL A C 1
ATOM 761 O O . VAL A 1 101 ? -4.460 -3.850 1.387 1.00 91.69 101 VAL A O 1
ATOM 764 N N . GLY A 1 102 ? -3.806 -1.716 1.194 1.00 92.19 102 GLY A N 1
ATOM 765 C CA . GLY A 1 102 ? -3.885 -1.710 -0.260 1.00 92.19 102 GLY A CA 1
ATOM 766 C C . GLY A 1 102 ? -2.715 -1.003 -0.899 1.00 92.19 102 GLY A C 1
ATOM 767 O O . GLY A 1 102 ? -2.213 -0.013 -0.368 1.00 92.19 102 GLY A O 1
ATOM 768 N N . VAL A 1 103 ? -2.293 -1.513 -2.051 1.00 93.25 103 VAL A N 1
ATOM 769 C CA . VAL A 1 103 ? -1.132 -0.999 -2.772 1.00 93.25 103 VAL A CA 1
ATOM 770 C C . VAL A 1 103 ? -1.515 -0.637 -4.196 1.00 93.25 103 VAL A C 1
ATOM 772 O O . VAL A 1 103 ? -1.876 -1.496 -4.997 1.00 93.25 103 VAL A O 1
ATOM 775 N N . ALA A 1 104 ? -1.398 0.642 -4.523 1.00 91.56 104 ALA A N 1
ATOM 776 C CA . ALA A 1 104 ? -1.442 1.125 -5.889 1.00 91.56 104 ALA A CA 1
ATOM 777 C C . ALA A 1 104 ? -0.015 1.108 -6.450 1.00 91.56 104 ALA A C 1
ATOM 779 O O . ALA A 1 104 ? 0.893 1.709 -5.872 1.00 91.56 104 ALA A O 1
ATOM 780 N N . VAL A 1 105 ? 0.195 0.404 -7.562 1.00 91.62 105 VAL A N 1
ATOM 781 C CA . VAL A 1 105 ? 1.509 0.237 -8.186 1.00 91.62 105 VAL A CA 1
ATOM 782 C C . VAL A 1 105 ? 1.548 0.897 -9.561 1.00 91.62 105 VAL A C 1
ATOM 784 O O . VAL A 1 105 ? 0.779 0.568 -10.464 1.00 91.62 105 VAL A O 1
ATOM 787 N N . GLY A 1 106 ? 2.511 1.791 -9.780 1.00 88.38 106 GLY A N 1
ATOM 788 C CA . GLY A 1 106 ? 2.781 2.416 -11.078 1.00 88.38 106 GLY A CA 1
ATOM 789 C C . GLY A 1 106 ? 3.534 1.510 -12.062 1.00 88.38 106 GLY A C 1
ATOM 790 O O . GLY A 1 106 ? 4.433 1.956 -12.769 1.00 88.38 106 GLY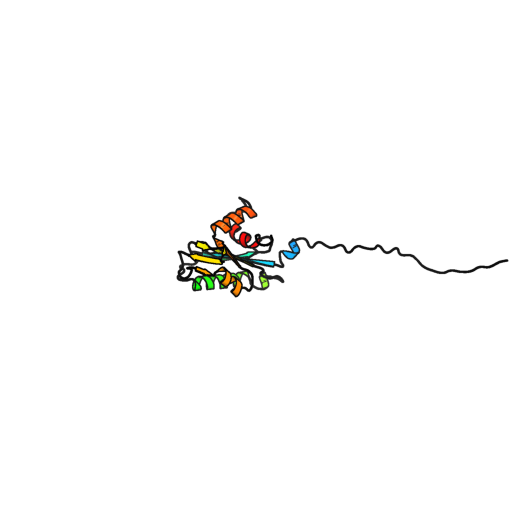 A O 1
ATOM 791 N N . GLY A 1 107 ? 3.199 0.224 -12.087 1.00 89.00 107 GLY A N 1
ATOM 792 C CA . GLY A 1 107 ? 3.832 -0.800 -12.913 1.00 89.00 107 GLY A CA 1
ATOM 793 C C . GLY A 1 107 ? 2.805 -1.728 -13.544 1.00 89.00 107 GLY A C 1
ATOM 794 O O . GLY A 1 107 ? 1.597 -1.524 -13.420 1.00 89.00 107 GLY A O 1
ATOM 795 N N . LEU A 1 108 ? 3.282 -2.771 -14.218 1.00 93.12 108 LEU A N 1
ATOM 796 C CA . LEU A 1 108 ? 2.405 -3.830 -14.703 1.00 93.12 108 LEU A CA 1
ATOM 797 C C . LEU A 1 108 ? 2.064 -4.753 -13.531 1.00 93.12 108 LEU A C 1
ATOM 799 O O . LEU A 1 108 ? 2.965 -5.348 -12.938 1.00 93.12 108 LEU A O 1
ATOM 803 N N . VAL A 1 109 ? 0.778 -4.877 -13.217 1.00 93.94 109 VAL A N 1
ATOM 804 C CA . VAL A 1 109 ? 0.270 -5.678 -12.099 1.00 93.94 109 VAL A CA 1
ATOM 805 C C . VAL A 1 109 ? -0.700 -6.723 -1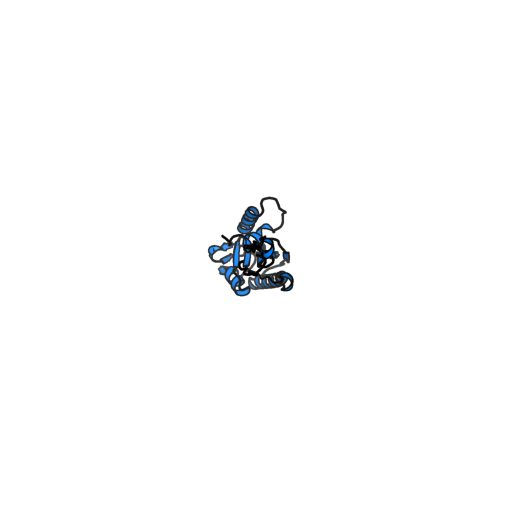2.619 1.00 93.94 109 VAL A C 1
ATOM 807 O O . VAL A 1 109 ? -1.523 -6.452 -13.489 1.00 93.94 109 VAL A O 1
ATOM 810 N N . ASP A 1 110 ? -0.601 -7.916 -12.055 1.00 96.25 110 ASP A N 1
ATOM 811 C CA . ASP A 1 110 ? -1.597 -8.966 -12.163 1.00 96.25 110 ASP A CA 1
ATOM 812 C C . ASP A 1 110 ? -2.366 -9.031 -10.840 1.00 96.25 110 ASP A C 1
ATOM 814 O O . ASP A 1 110 ? -2.006 -9.765 -9.916 1.00 96.25 110 ASP A O 1
ATOM 818 N N . ALA A 1 111 ? -3.393 -8.183 -10.732 1.00 91.31 111 ALA A N 1
ATOM 819 C CA . ALA A 1 111 ? -4.140 -7.964 -9.493 1.00 91.31 111 ALA A CA 1
ATOM 820 C C . ALA A 1 111 ? -4.868 -9.233 -9.028 1.00 91.31 111 ALA A C 1
ATOM 822 O O . ALA A 1 111 ? -4.988 -9.479 -7.833 1.00 91.31 111 ALA A O 1
ATOM 823 N N . LYS A 1 112 ? -5.280 -10.092 -9.972 1.00 92.75 112 LYS A N 1
ATOM 824 C CA . LYS A 1 112 ? -5.936 -11.371 -9.671 1.00 92.75 112 LYS A CA 1
ATOM 825 C C . LYS A 1 112 ? -5.052 -12.289 -8.823 1.00 92.75 112 LYS A C 1
ATOM 827 O O . LYS A 1 112 ? -5.571 -13.024 -7.990 1.00 92.75 112 LYS A O 1
ATOM 832 N N . TYR A 1 113 ? -3.744 -12.273 -9.070 1.00 95.19 113 TYR A N 1
ATOM 833 C CA . TYR A 1 113 ? -2.779 -13.110 -8.358 1.00 95.19 113 TYR A CA 1
ATOM 834 C C . TYR A 1 113 ? -1.954 -12.332 -7.329 1.00 95.19 113 TYR A C 1
ATOM 836 O O . TYR A 1 113 ? -1.105 -12.927 -6.678 1.00 95.19 113 TYR A O 1
ATOM 844 N N . GLY A 1 114 ? -2.168 -11.022 -7.180 1.00 94.94 114 GLY A N 1
ATOM 845 C CA . GLY A 1 114 ? -1.401 -10.211 -6.238 1.00 94.94 114 GLY A CA 1
ATOM 846 C C . GLY A 1 114 ? 0.073 -10.031 -6.626 1.00 94.94 114 GLY A C 1
ATOM 847 O O . GLY A 1 114 ? 0.929 -9.856 -5.757 1.00 94.94 114 GLY A O 1
ATOM 848 N N . ILE A 1 115 ? 0.382 -10.084 -7.929 1.00 97.56 115 ILE A N 1
ATOM 849 C CA . ILE A 1 115 ? 1.756 -10.100 -8.450 1.00 97.56 115 ILE A CA 1
ATOM 850 C C . ILE A 1 115 ? 2.086 -8.798 -9.184 1.00 97.56 115 ILE A C 1
ATOM 852 O O . ILE A 1 115 ? 1.387 -8.396 -10.116 1.00 97.56 115 ILE A O 1
ATOM 856 N N . VAL A 1 116 ? 3.227 -8.190 -8.860 1.00 95.69 116 VAL A N 1
ATOM 857 C CA . VAL A 1 116 ? 3.853 -7.185 -9.726 1.00 95.69 116 VAL A CA 1
ATOM 858 C C . VAL A 1 116 ? 4.558 -7.925 -10.857 1.00 95.69 116 VAL A C 1
ATOM 860 O O . VAL A 1 116 ? 5.471 -8.711 -10.634 1.00 95.69 116 VAL A O 1
ATOM 863 N N . LYS A 1 117 ? 4.110 -7.723 -12.095 1.00 94.94 117 LYS A N 1
ATOM 864 C CA . LYS A 1 117 ? 4.733 -8.331 -13.277 1.00 94.94 117 LYS A CA 1
ATOM 865 C C . LYS A 1 117 ? 5.983 -7.580 -13.705 1.00 94.94 117 LYS A C 1
ATOM 867 O O . LYS A 1 117 ? 6.900 -8.213 -14.215 1.00 94.94 117 LYS A O 1
ATOM 872 N N . ARG A 1 118 ? 5.990 -6.250 -13.561 1.00 89.00 118 ARG A N 1
ATOM 873 C CA . ARG A 1 118 ? 7.120 -5.395 -13.941 1.00 89.00 118 ARG A CA 1
ATOM 874 C C . ARG A 1 118 ? 7.038 -4.018 -13.293 1.00 89.00 118 ARG A C 1
ATOM 876 O O . ARG A 1 118 ? 5.991 -3.374 -13.355 1.00 89.00 118 ARG A O 1
ATOM 883 N N . LEU A 1 119 ? 8.175 -3.521 -12.810 1.00 85.88 119 LEU A N 1
ATOM 884 C CA . LEU A 1 119 ? 8.393 -2.112 -12.479 1.00 85.88 119 LEU A CA 1
ATOM 885 C C . LEU A 1 119 ? 9.621 -1.600 -13.228 1.00 85.88 119 LEU A C 1
ATOM 887 O O . LEU A 1 119 ? 10.693 -2.183 -13.153 1.00 85.88 119 LEU A O 1
ATOM 891 N N . HIS A 1 120 ? 9.454 -0.531 -14.006 1.00 79.81 120 HIS A N 1
ATOM 892 C CA . HIS A 1 120 ? 10.489 -0.082 -14.945 1.00 79.81 120 HIS A CA 1
ATOM 893 C C . HIS A 1 120 ? 11.650 0.667 -14.288 1.00 79.81 120 HIS A C 1
ATOM 895 O O . HIS A 1 120 ? 12.731 0.734 -14.862 1.00 79.81 120 HIS A O 1
ATOM 901 N N . HIS A 1 121 ? 11.425 1.239 -13.109 1.00 76.88 121 HIS A N 1
ATOM 902 C CA . HIS A 1 121 ? 12.389 2.093 -12.418 1.00 76.88 121 HIS A CA 1
ATOM 903 C C . HIS A 1 121 ? 13.187 1.359 -11.328 1.00 76.88 121 HIS A C 1
ATOM 905 O O . HIS A 1 121 ? 13.975 1.998 -10.643 1.00 76.88 121 HIS A O 1
ATOM 911 N N . ALA A 1 122 ? 12.954 0.058 -11.121 1.00 79.81 122 ALA A N 1
ATOM 912 C CA . ALA A 1 122 ? 13.611 -0.735 -10.084 1.00 79.81 122 ALA A CA 1
ATOM 913 C C . ALA A 1 122 ? 13.738 -2.202 -10.518 1.00 79.81 122 ALA A C 1
ATOM 915 O O . ALA A 1 122 ? 12.798 -2.776 -11.067 1.00 79.81 122 ALA A O 1
ATOM 916 N N . HIS A 1 123 ? 14.878 -2.830 -10.239 1.00 84.56 123 HIS A N 1
ATOM 917 C CA . HIS A 1 123 ? 15.104 -4.245 -10.544 1.00 84.56 123 HIS A CA 1
ATOM 918 C C . HIS A 1 123 ? 14.519 -5.168 -9.463 1.00 84.56 123 HIS A C 1
ATOM 920 O O . HIS A 1 123 ? 14.337 -4.743 -8.327 1.00 84.56 123 HIS A O 1
ATOM 926 N N . GLY A 1 124 ? 14.262 -6.437 -9.806 1.00 86.38 124 GLY A N 1
ATOM 927 C CA . GLY A 1 124 ? 13.825 -7.479 -8.857 1.00 86.38 124 GLY A CA 1
ATOM 928 C C . GLY A 1 124 ? 12.308 -7.647 -8.710 1.00 86.38 124 GLY A C 1
ATOM 929 O O . GLY A 1 124 ? 11.853 -8.523 -7.980 1.00 86.38 124 GLY A O 1
ATOM 930 N N . TRP A 1 125 ? 11.524 -6.843 -9.429 1.00 91.38 125 TRP A N 1
ATOM 931 C CA . TRP A 1 125 ? 10.060 -6.846 -9.363 1.00 91.38 125 TRP A CA 1
ATOM 932 C C . TRP A 1 125 ? 9.381 -7.807 -10.343 1.00 91.38 125 TRP A C 1
ATOM 934 O O . TRP A 1 125 ? 8.155 -7.878 -10.368 1.00 91.38 125 TRP A O 1
ATOM 944 N N . ASP A 1 126 ? 10.141 -8.516 -11.175 1.00 92.06 126 ASP A N 1
ATOM 945 C CA . ASP A 1 126 ? 9.585 -9.430 -12.171 1.00 92.06 126 ASP A CA 1
ATOM 946 C C . ASP A 1 126 ? 8.889 -10.621 -11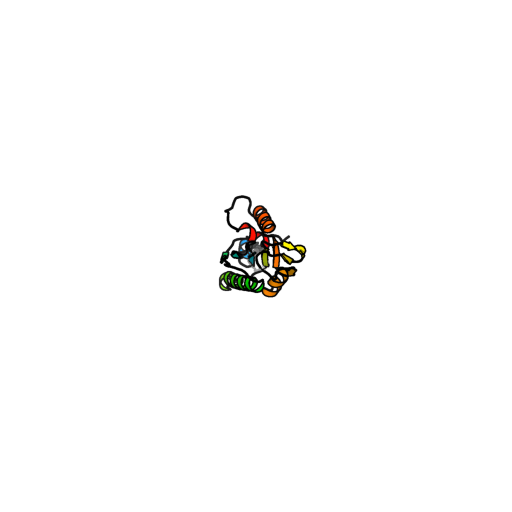.497 1.00 92.06 126 ASP A C 1
ATOM 948 O O . ASP A 1 126 ? 9.526 -11.490 -10.906 1.00 92.06 126 ASP A O 1
ATOM 952 N N . ASN A 1 127 ? 7.561 -10.671 -11.624 1.00 95.38 127 ASN A N 1
ATOM 953 C CA . ASN A 1 127 ? 6.686 -11.635 -10.949 1.00 95.38 127 ASN A CA 1
ATOM 954 C C . ASN A 1 127 ? 6.816 -11.636 -9.411 1.00 95.38 127 ASN A C 1
ATOM 956 O O . ASN A 1 127 ? 6.695 -12.686 -8.781 1.00 95.38 127 ASN A O 1
ATOM 960 N N . PHE A 1 128 ? 7.031 -10.470 -8.801 1.00 96.62 128 PHE A N 1
ATOM 961 C CA . PHE A 1 128 ? 7.137 -10.351 -7.348 1.00 96.62 128 PHE A CA 1
ATOM 962 C C . PHE A 1 128 ? 5.755 -10.452 -6.659 1.00 96.62 128 PHE A C 1
ATOM 964 O O . PHE A 1 128 ? 4.848 -9.693 -7.026 1.00 96.62 128 PHE A O 1
ATOM 971 N N . PRO A 1 129 ? 5.568 -11.333 -5.653 1.00 97.38 129 PRO A N 1
ATOM 972 C CA . PRO A 1 129 ? 4.295 -11.529 -4.949 1.00 97.38 129 PRO A CA 1
ATOM 973 C C . PRO A 1 129 ? 4.072 -10.445 -3.878 1.00 97.38 129 PRO A C 1
ATOM 975 O O . PRO A 1 129 ? 4.144 -10.687 -2.675 1.00 97.38 129 PRO A O 1
ATOM 978 N N . LEU A 1 130 ? 3.835 -9.206 -4.317 1.00 96.31 130 LEU A N 1
ATOM 979 C CA . LEU A 1 130 ? 3.744 -8.042 -3.428 1.00 96.31 130 LEU A CA 1
ATOM 980 C C . LEU A 1 130 ? 2.577 -8.118 -2.441 1.00 96.31 130 LEU A C 1
ATOM 982 O O . LEU A 1 130 ? 2.691 -7.639 -1.312 1.00 96.31 130 LEU A O 1
ATOM 986 N N . GLN A 1 131 ? 1.460 -8.706 -2.868 1.00 95.88 131 GLN A N 1
ATOM 987 C CA . GLN A 1 131 ? 0.309 -8.888 -1.997 1.00 95.88 131 GLN A CA 1
ATOM 988 C C . GLN A 1 131 ? 0.662 -9.770 -0.798 1.00 95.88 131 GLN A C 1
ATOM 990 O O . GLN A 1 131 ? 0.428 -9.366 0.340 1.00 95.88 131 GLN A O 1
ATOM 995 N N . ASP A 1 132 ? 1.264 -10.933 -1.058 1.00 97.81 132 ASP A N 1
ATOM 996 C CA . ASP A 1 132 ? 1.644 -11.892 -0.020 1.00 97.81 132 ASP A CA 1
ATOM 997 C C . ASP A 1 132 ? 2.712 -11.300 0.898 1.00 97.81 132 ASP A C 1
ATOM 999 O O . ASP A 1 132 ? 2.575 -11.388 2.114 1.00 97.81 132 ASP A O 1
ATOM 1003 N N . TYR A 1 133 ? 3.699 -10.590 0.335 1.00 97.38 133 TYR A N 1
ATOM 1004 C CA . TYR A 1 133 ? 4.716 -9.886 1.118 1.00 97.38 133 TYR A CA 1
ATOM 1005 C C . TYR A 1 133 ? 4.094 -8.999 2.207 1.00 97.38 133 TYR A C 1
ATOM 1007 O O . TYR A 1 133 ? 4.418 -9.144 3.386 1.00 97.38 133 TYR A O 1
ATOM 1015 N N . PHE A 1 134 ? 3.177 -8.097 1.841 1.00 96.44 134 PHE A N 1
ATOM 1016 C CA . PHE A 1 134 ? 2.558 -7.204 2.823 1.00 96.44 134 PHE A CA 1
ATOM 1017 C C . PHE A 1 134 ? 1.541 -7.916 3.714 1.00 96.44 134 PHE A C 1
ATOM 1019 O O . PHE A 1 134 ? 1.425 -7.561 4.888 1.00 96.44 134 PHE A O 1
ATOM 1026 N N . ALA A 1 135 ? 0.829 -8.918 3.191 1.00 96.25 135 ALA A N 1
ATOM 1027 C CA . ALA A 1 135 ? -0.121 -9.689 3.982 1.00 96.25 135 ALA A CA 1
ATOM 1028 C C . ALA A 1 135 ? 0.576 -10.459 5.114 1.00 96.25 135 ALA A C 1
ATOM 1030 O O . ALA A 1 135 ? 0.142 -10.397 6.265 1.00 96.25 135 ALA A O 1
ATOM 1031 N N . GLU A 1 136 ? 1.690 -11.124 4.807 1.00 97.56 136 GLU A N 1
ATOM 1032 C CA . GLU A 1 136 ? 2.523 -11.825 5.785 1.00 97.56 136 GLU A CA 1
ATOM 1033 C C . GLU A 1 136 ? 3.192 -10.847 6.750 1.00 97.56 136 GLU A C 1
ATOM 1035 O O . GLU A 1 136 ? 3.145 -11.041 7.965 1.00 97.56 136 GLU A O 1
ATOM 1040 N N . LYS A 1 137 ? 3.779 -9.764 6.223 1.00 95.12 137 LYS A N 1
ATOM 1041 C CA . LYS A 1 137 ? 4.512 -8.778 7.024 1.00 95.12 137 LYS A CA 1
ATOM 1042 C C . LYS A 1 137 ? 3.633 -8.097 8.068 1.00 95.12 137 LYS A C 1
ATOM 1044 O O . LYS A 1 137 ? 4.086 -7.858 9.187 1.00 95.12 137 LYS A O 1
ATOM 1049 N N . LEU A 1 138 ? 2.404 -7.746 7.692 1.00 93.56 138 LEU A N 1
ATOM 1050 C CA . LEU A 1 138 ? 1.506 -6.935 8.515 1.00 93.56 138 LEU A CA 1
ATOM 1051 C C . LEU A 1 138 ? 0.425 -7.765 9.216 1.00 93.56 138 LEU A C 1
ATOM 1053 O O . LEU A 1 138 ? -0.294 -7.232 10.059 1.00 93.56 138 LEU A O 1
ATOM 1057 N N . GLY A 1 139 ? 0.305 -9.056 8.893 1.00 96.69 139 GLY A N 1
ATOM 1058 C CA . GLY A 1 139 ? -0.679 -9.956 9.498 1.00 96.69 139 GLY A CA 1
ATOM 1059 C C . GLY A 1 139 ? -2.131 -9.590 9.176 1.00 96.69 139 GLY A C 1
ATOM 1060 O O . GLY A 1 139 ? -3.043 -9.974 9.910 1.00 96.69 139 GLY A O 1
ATOM 1061 N N . VAL A 1 140 ? -2.355 -8.827 8.104 1.00 94.81 140 VAL A N 1
ATOM 1062 C CA . VAL A 1 140 ? -3.672 -8.347 7.667 1.00 94.81 140 VAL A CA 1
ATOM 1063 C C . VAL A 1 140 ? -3.829 -8.539 6.161 1.00 94.81 140 VAL A C 1
ATOM 1065 O O . VAL A 1 140 ? -2.831 -8.518 5.444 1.00 94.81 140 VAL A O 1
ATOM 1068 N N . PRO A 1 141 ? -5.056 -8.696 5.636 1.00 94.38 141 PRO A N 1
ATOM 1069 C CA . PRO A 1 141 ? -5.260 -8.823 4.199 1.00 94.38 141 PRO A CA 1
ATOM 1070 C C . PRO A 1 141 ? -4.682 -7.635 3.422 1.00 94.38 141 PRO A C 1
ATOM 1072 O O . PRO A 1 141 ? -4.902 -6.475 3.782 1.00 94.38 141 PRO A O 1
ATOM 1075 N N . CYS A 1 142 ? -3.990 -7.949 2.330 1.00 93.50 142 CYS A N 1
ATOM 1076 C CA . CYS A 1 142 ? -3.465 -6.986 1.374 1.00 93.50 142 CYS A CA 1
ATOM 1077 C C . CYS A 1 142 ? -4.172 -7.168 0.027 1.00 93.50 142 CYS A C 1
ATOM 1079 O O . CYS A 1 142 ? -4.476 -8.296 -0.361 1.00 93.50 142 CYS A O 1
ATOM 1081 N N . ILE A 1 143 ? -4.416 -6.071 -0.685 1.00 92.50 143 ILE A N 1
ATOM 1082 C CA . ILE A 1 143 ? -4.793 -6.080 -2.102 1.00 92.50 143 ILE A CA 1
ATOM 1083 C C . ILE A 1 143 ? -3.864 -5.161 -2.883 1.00 92.50 143 ILE A C 1
ATOM 1085 O O . ILE A 1 143 ? -3.384 -4.160 -2.350 1.00 92.50 143 ILE A O 1
ATOM 1089 N N . ILE A 1 144 ? -3.620 -5.474 -4.151 1.00 92.69 144 ILE A N 1
ATOM 1090 C CA . ILE A 1 144 ? -2.808 -4.618 -5.017 1.00 92.69 144 ILE A CA 1
ATOM 1091 C C . ILE A 1 144 ? -3.506 -4.370 -6.350 1.00 92.69 144 ILE A C 1
ATOM 1093 O O . ILE A 1 144 ? -4.199 -5.246 -6.865 1.00 92.69 144 ILE A O 1
ATOM 1097 N N . ASP A 1 145 ? -3.282 -3.196 -6.932 1.00 91.38 145 ASP A N 1
ATOM 1098 C CA . ASP A 1 145 ? -3.748 -2.864 -8.278 1.00 91.38 145 ASP A CA 1
ATOM 1099 C C . ASP A 1 145 ? -2.811 -1.848 -8.950 1.00 91.38 145 ASP A C 1
ATOM 1101 O O . ASP A 1 145 ? -1.917 -1.275 -8.327 1.00 91.38 145 ASP A O 1
ATOM 1105 N N . ASN A 1 146 ? -2.997 -1.616 -10.245 1.00 88.62 146 ASN A N 1
ATOM 1106 C CA . ASN A 1 146 ? -2.324 -0.556 -10.975 1.00 88.62 146 ASN A CA 1
ATOM 1107 C C . ASN A 1 146 ? -2.843 0.835 -10.551 1.00 88.62 146 ASN A C 1
ATOM 1109 O O . ASN A 1 146 ? -4.040 1.026 -10.327 1.00 88.62 146 ASN A O 1
ATOM 1113 N N . ASN A 1 147 ? -1.955 1.836 -10.525 1.00 85.56 147 ASN A N 1
ATOM 1114 C CA . ASN A 1 147 ? -2.304 3.220 -10.171 1.00 85.56 147 ASN A CA 1
ATOM 1115 C C . ASN A 1 147 ? -3.494 3.787 -10.966 1.00 85.56 147 ASN A C 1
ATOM 1117 O O . ASN A 1 147 ? -4.309 4.504 -10.398 1.00 85.56 147 ASN A O 1
ATOM 1121 N N . ALA A 1 148 ? -3.624 3.487 -12.261 1.00 82.81 148 ALA A N 1
ATOM 1122 C CA . ALA A 1 148 ? -4.729 3.992 -13.075 1.00 82.81 148 ALA A CA 1
ATOM 1123 C C . ALA A 1 148 ? -6.086 3.424 -12.627 1.00 82.81 148 ALA A C 1
ATOM 1125 O O . ALA A 1 148 ? -7.059 4.172 -12.548 1.00 82.81 148 ALA A O 1
ATOM 1126 N N . ASN A 1 149 ? -6.139 2.136 -12.275 1.00 83.94 149 ASN A N 1
ATOM 1127 C CA . ASN A 1 149 ? -7.353 1.494 -11.764 1.00 83.94 149 ASN A CA 1
ATOM 1128 C C . ASN A 1 149 ? -7.738 2.070 -10.399 1.00 83.94 149 ASN A C 1
ATOM 1130 O O . ASN A 1 149 ? -8.880 2.476 -10.193 1.00 83.94 149 ASN A O 1
ATOM 1134 N N . ALA A 1 150 ? -6.765 2.182 -9.493 1.00 79.56 150 ALA A N 1
ATOM 1135 C CA . ALA A 1 150 ? -6.974 2.765 -8.172 1.00 79.56 150 ALA A CA 1
ATOM 1136 C C . ALA A 1 150 ? -7.393 4.249 -8.245 1.00 79.56 150 ALA A C 1
ATOM 1138 O O . ALA A 1 150 ? -8.241 4.687 -7.465 1.00 79.56 150 ALA A O 1
ATOM 1139 N N . ALA A 1 151 ? -6.867 5.011 -9.210 1.00 75.31 151 ALA A N 1
ATOM 1140 C CA . ALA A 1 151 ? -7.306 6.380 -9.478 1.00 75.31 151 ALA A CA 1
ATOM 1141 C C . ALA A 1 151 ? -8.750 6.427 -9.995 1.00 75.31 151 ALA A C 1
ATOM 1143 O O . ALA A 1 151 ? -9.557 7.182 -9.459 1.00 75.31 151 ALA A O 1
ATOM 1144 N N . ALA A 1 152 ? -9.093 5.597 -10.985 1.00 77.19 152 ALA A N 1
ATOM 1145 C CA . ALA A 1 152 ? -10.442 5.542 -11.546 1.00 77.19 152 ALA A CA 1
ATOM 1146 C C . ALA A 1 152 ? -11.490 5.158 -10.492 1.00 77.19 152 ALA A C 1
ATOM 1148 O O . ALA A 1 152 ? -12.546 5.780 -10.413 1.00 77.19 152 ALA A O 1
ATOM 1149 N N . LEU A 1 153 ? -11.182 4.174 -9.646 1.00 74.19 153 LEU A N 1
ATOM 1150 C CA . LEU A 1 153 ? -12.054 3.772 -8.546 1.00 74.19 153 LEU A CA 1
ATOM 1151 C C . LEU A 1 153 ? -12.270 4.915 -7.547 1.00 74.19 153 LEU A C 1
ATOM 1153 O O . LEU A 1 153 ? -13.386 5.137 -7.083 1.00 74.19 153 LEU A O 1
ATOM 1157 N N . GLY A 1 154 ? -11.232 5.700 -7.278 1.00 70.50 154 GLY A N 1
ATOM 1158 C CA . GLY A 1 154 ? -11.330 6.809 -6.342 1.00 70.50 154 GLY A CA 1
ATOM 1159 C C . GLY A 1 154 ? -12.205 7.946 -6.856 1.00 70.50 154 GLY A C 1
ATOM 1160 O O . GLY A 1 154 ? -12.973 8.526 -6.092 1.00 70.50 154 GLY A O 1
ATOM 1161 N N . GLU A 1 155 ? -12.140 8.220 -8.161 1.00 70.12 155 GLU A N 1
ATOM 1162 C CA . GLU A 1 155 ? -13.048 9.157 -8.832 1.00 70.12 155 GLU A CA 1
ATOM 1163 C C . GLU A 1 155 ? -14.506 8.681 -8.770 1.00 70.12 155 GLU A C 1
ATOM 1165 O O . GLU A 1 155 ? -15.409 9.490 -8.572 1.00 70.12 155 GLU A O 1
ATOM 1170 N N . VAL A 1 156 ? -14.757 7.372 -8.888 1.00 69.31 156 VAL A N 1
ATOM 1171 C CA . VAL A 1 156 ? -16.112 6.808 -8.754 1.00 69.31 156 VAL A CA 1
ATOM 1172 C C . VAL A 1 156 ? -16.648 6.974 -7.329 1.00 69.31 156 VAL A C 1
ATOM 1174 O O . VAL A 1 156 ? -17.820 7.302 -7.157 1.00 69.31 156 VAL A O 1
ATOM 1177 N N . VAL A 1 157 ? -15.806 6.772 -6.312 1.00 67.62 157 VAL A N 1
ATOM 1178 C CA . VAL A 1 157 ? -16.217 6.821 -4.898 1.00 67.62 157 VAL A CA 1
ATOM 1179 C C . VAL A 1 157 ? -16.388 8.258 -4.387 1.00 67.62 157 VAL A C 1
ATOM 1181 O O . VAL A 1 157 ? -17.307 8.519 -3.613 1.00 67.62 157 VAL A O 1
ATOM 1184 N N . HIS A 1 158 ? -15.544 9.203 -4.819 1.00 65.69 158 HIS A N 1
ATOM 1185 C CA . HIS A 1 158 ? -15.524 10.577 -4.287 1.00 65.69 158 HIS A CA 1
ATOM 1186 C C . HIS A 1 158 ? -16.003 11.663 -5.272 1.00 65.69 158 HIS A C 1
ATOM 1188 O O . HIS A 1 158 ? -16.215 12.812 -4.869 1.00 65.69 158 HIS A O 1
ATOM 1194 N N . GLY A 1 159 ? -16.238 11.301 -6.536 1.00 58.66 159 GLY A N 1
ATOM 1195 C CA . GLY A 1 159 ? -16.718 12.186 -7.595 1.00 58.66 159 GLY A CA 1
ATOM 1196 C C . GLY A 1 159 ? -15.640 13.101 -8.189 1.00 58.66 159 GLY A C 1
ATOM 1197 O O . GLY A 1 159 ? -14.635 13.422 -7.557 1.00 58.66 159 GLY A O 1
ATOM 1198 N N . ALA A 1 160 ? -15.903 13.596 -9.403 1.00 51.44 160 ALA A N 1
ATOM 1199 C CA . ALA A 1 160 ? -15.053 14.567 -10.085 1.00 51.44 160 ALA A CA 1
ATOM 1200 C C . ALA A 1 160 ? -15.166 15.946 -9.408 1.00 51.44 160 ALA A C 1
ATOM 1202 O O . ALA A 1 160 ? -16.065 16.724 -9.728 1.00 51.44 160 ALA A O 1
ATOM 1203 N N . GLY A 1 161 ? -14.281 16.263 -8.457 1.00 46.94 161 GLY A N 1
ATOM 1204 C CA . GLY A 1 161 ? -14.181 17.637 -7.942 1.00 46.94 161 GLY A CA 1
ATOM 1205 C C . GLY A 1 161 ? -13.789 17.849 -6.482 1.00 46.94 161 GLY A C 1
ATOM 1206 O O . GLY A 1 161 ? -13.681 19.005 -6.078 1.00 46.94 161 GLY A O 1
ATOM 1207 N N . HIS A 1 162 ? -13.518 16.813 -5.686 1.00 44.81 162 HIS A N 1
ATOM 1208 C CA . HIS A 1 162 ? -12.979 17.019 -4.335 1.00 44.81 162 HIS A CA 1
ATOM 1209 C C . HIS A 1 162 ? -11.450 17.008 -4.343 1.00 44.81 162 HIS A C 1
ATOM 1211 O O . HIS A 1 162 ? -10.828 16.055 -3.900 1.00 44.81 162 HIS A O 1
ATOM 1217 N N . GLY A 1 163 ? -10.867 18.106 -4.835 1.00 40.09 163 GLY A N 1
ATOM 1218 C CA . GLY A 1 163 ? -9.487 18.490 -4.537 1.00 40.09 163 GLY A CA 1
ATOM 1219 C C . GLY A 1 163 ? -8.423 17.525 -5.054 1.00 40.09 163 GLY A C 1
ATOM 1220 O O . GLY A 1 163 ? -8.041 16.565 -4.395 1.00 40.09 163 GLY A O 1
ATOM 1221 N N . SER A 1 164 ? -7.896 17.863 -6.225 1.00 46.19 164 SER A N 1
ATOM 1222 C CA . SER A 1 164 ? -6.609 17.437 -6.766 1.00 46.19 164 SER A CA 1
ATOM 1223 C C . SER A 1 164 ? -5.585 17.084 -5.678 1.00 46.19 164 SER A C 1
ATOM 1225 O O . SER A 1 164 ? -5.388 17.889 -4.770 1.00 46.19 164 SER A O 1
ATOM 1227 N N . GLU A 1 165 ? -4.915 15.932 -5.849 1.00 45.94 165 GLU A N 1
ATOM 1228 C CA . GLU A 1 165 ? -3.680 15.448 -5.189 1.00 45.94 165 GLU A CA 1
ATOM 1229 C C . GLU A 1 165 ? -3.863 14.078 -4.498 1.00 45.94 165 GLU A C 1
ATOM 1231 O O . GLU A 1 165 ? -3.963 13.983 -3.275 1.00 45.94 165 GLU A O 1
ATOM 1236 N N . TRP A 1 166 ? -3.813 12.989 -5.282 1.00 46.53 166 TRP A N 1
ATOM 1237 C CA . TRP A 1 166 ? -3.490 11.613 -4.833 1.00 46.53 166 TRP A CA 1
ATOM 1238 C C . TRP A 1 166 ? -4.473 10.928 -3.853 1.00 46.53 166 TRP A C 1
ATOM 1240 O O . TRP A 1 166 ? -4.361 9.728 -3.610 1.00 46.53 166 TRP A O 1
ATOM 1250 N N . PHE A 1 167 ? -5.446 11.668 -3.319 1.00 42.41 167 PHE A N 1
ATOM 1251 C CA . PHE A 1 167 ? -6.401 11.265 -2.280 1.00 42.41 167 PHE A CA 1
ATOM 1252 C C . PHE A 1 167 ? -7.342 10.131 -2.715 1.00 42.41 167 PHE A C 1
ATOM 1254 O O . PHE A 1 167 ? -7.680 9.267 -1.911 1.00 42.41 167 PHE A O 1
ATOM 1261 N N . SER A 1 168 ? -7.687 10.078 -4.000 1.00 43.44 168 SER A N 1
ATOM 1262 C CA . SER A 1 168 ? -8.612 9.096 -4.574 1.00 43.44 168 SER A CA 1
ATOM 1263 C C . SER A 1 168 ? -8.001 7.679 -4.689 1.00 43.44 168 SER A C 1
ATOM 1265 O O . SER A 1 168 ? -8.718 6.684 -4.632 1.00 43.44 168 SER A O 1
ATOM 1267 N N . LEU A 1 169 ? -6.668 7.545 -4.775 1.00 42.84 169 LEU A N 1
ATOM 1268 C CA . LEU A 1 169 ? -5.995 6.242 -4.937 1.00 42.84 169 LEU A CA 1
ATOM 1269 C C . LEU A 1 169 ? -5.992 5.374 -3.665 1.00 42.84 169 LEU A C 1
ATOM 1271 O O . LEU A 1 169 ? -5.999 4.150 -3.764 1.00 42.84 169 LEU A O 1
ATOM 1275 N N . LEU A 1 170 ? -5.962 5.989 -2.477 1.00 44.81 170 LEU A N 1
ATOM 1276 C CA . LEU A 1 170 ? -5.759 5.289 -1.198 1.00 44.81 170 LEU A CA 1
ATOM 1277 C C . LEU A 1 170 ? -7.063 4.760 -0.581 1.00 44.81 170 LEU A C 1
ATOM 1279 O O . LEU A 1 170 ? -7.042 3.738 0.097 1.00 44.81 170 LEU A O 1
ATOM 1283 N N . VAL A 1 171 ? -8.199 5.417 -0.835 1.00 45.91 171 VAL A N 1
ATOM 1284 C CA . VAL A 1 171 ? -9.513 5.025 -0.281 1.00 45.91 171 VAL A CA 1
ATOM 1285 C C . VAL A 1 171 ? -10.163 3.893 -1.088 1.00 45.91 171 VAL A C 1
ATOM 1287 O O . VAL A 1 171 ? -10.888 3.055 -0.557 1.00 45.91 171 VAL A O 1
ATOM 1290 N N . SER A 1 172 ? -9.803 3.771 -2.360 1.00 44.84 172 SER A N 1
ATOM 1291 C CA . SER A 1 172 ? -10.192 2.677 -3.257 1.00 44.84 172 SER A CA 1
ATOM 1292 C C . SER A 1 172 ? -9.725 1.290 -2.802 1.00 44.84 172 SER A C 1
ATOM 1294 O O . SER A 1 172 ? -10.368 0.286 -3.098 1.00 44.84 172 SER A O 1
ATOM 1296 N N . ALA A 1 173 ? -8.650 1.227 -2.013 1.00 42.16 173 ALA A N 1
ATOM 1297 C CA . ALA A 1 173 ? -8.201 -0.000 -1.359 1.00 42.16 173 ALA A CA 1
ATOM 1298 C C . ALA A 1 173 ? -9.129 -0.488 -0.223 1.00 42.16 173 ALA A C 1
ATOM 1300 O O . ALA A 1 173 ? -9.038 -1.631 0.229 1.00 42.16 173 ALA A O 1
ATOM 1301 N N . VAL A 1 174 ? -9.991 0.398 0.279 1.00 43.31 174 VAL A N 1
ATOM 1302 C CA . VAL A 1 174 ? -10.669 0.275 1.577 1.00 43.31 174 VAL A CA 1
ATOM 1303 C C . VAL A 1 174 ? -12.146 -0.048 1.406 1.00 43.31 174 VAL A C 1
ATOM 1305 O O . VAL A 1 174 ? -12.703 -0.793 2.206 1.00 43.31 174 VAL A O 1
ATOM 1308 N N . VAL A 1 175 ? -12.778 0.474 0.354 1.00 36.25 175 VAL A N 1
ATOM 1309 C CA . VAL A 1 175 ? -14.243 0.451 0.225 1.00 36.25 175 VAL A CA 1
ATOM 1310 C C . VAL A 1 175 ? -14.772 -0.776 -0.539 1.00 36.25 175 VAL A C 1
ATOM 1312 O O . VAL A 1 175 ? -15.930 -1.133 -0.369 1.00 36.25 175 VAL A O 1
ATOM 1315 N N . LEU A 1 176 ? -13.949 -1.494 -1.314 1.00 34.00 176 LEU A N 1
ATOM 1316 C CA . LEU A 1 176 ? -14.442 -2.541 -2.231 1.00 34.00 176 LEU A CA 1
ATOM 1317 C C . LEU A 1 176 ? -14.441 -3.999 -1.726 1.00 34.00 176 LEU A C 1
ATOM 1319 O O . LEU A 1 176 ? -14.651 -4.899 -2.530 1.00 34.00 176 LEU A O 1
ATOM 1323 N N . VAL A 1 177 ? -14.232 -4.283 -0.435 1.00 32.62 177 VAL A N 1
ATOM 1324 C CA . VAL A 1 177 ? -14.437 -5.663 0.082 1.00 32.62 177 VAL A CA 1
ATOM 1325 C C . VAL A 1 177 ? -15.271 -5.679 1.361 1.00 32.62 177 VAL A C 1
ATOM 1327 O O . VAL A 1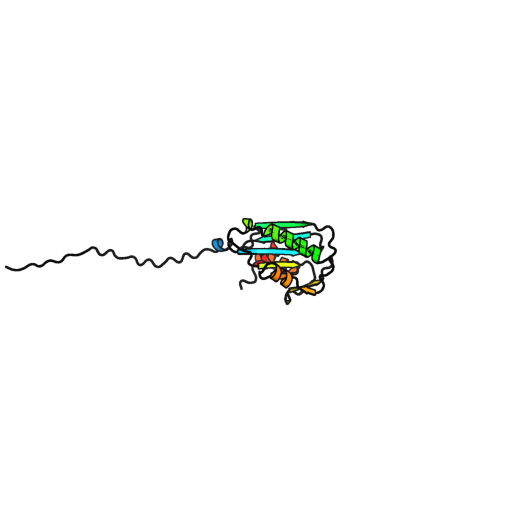 177 ? -14.964 -6.385 2.323 1.00 32.62 177 VAL A O 1
ATOM 1330 N N . VAL A 1 178 ? -16.319 -4.857 1.377 1.00 26.42 178 VAL A N 1
ATOM 1331 C CA . VAL A 1 178 ? -17.437 -4.996 2.323 1.00 26.42 178 VAL A CA 1
ATOM 1332 C C . VAL A 1 178 ? -18.756 -5.333 1.612 1.00 26.42 178 VAL A C 1
ATOM 1334 O O . VAL A 1 178 ? -19.784 -5.387 2.275 1.00 26.42 178 VAL A O 1
ATOM 1337 N N . ASP A 1 179 ? -18.702 -5.636 0.310 1.00 27.89 179 ASP A N 1
ATOM 1338 C CA . ASP A 1 179 ? -19.741 -6.354 -0.440 1.00 27.89 179 ASP A CA 1
ATOM 1339 C C . ASP A 1 179 ? -19.121 -7.565 -1.155 1.00 27.89 179 ASP A C 1
ATOM 1341 O O . ASP A 1 179 ? -17.978 -7.430 -1.658 1.00 27.89 179 ASP A O 1
#

Solvent-accessible surface area (backbone atoms only — not comparable to full-atom values): 10188 Å² total; per-residue (Å²): 138,82,84,87,86,88,84,88,85,81,88,81,78,83,76,79,82,72,71,82,79,78,74,75,78,58,71,76,72,54,24,70,45,35,28,33,39,20,35,41,43,43,46,76,42,54,32,44,35,32,31,24,21,33,71,82,50,50,75,77,36,74,53,76,43,78,37,96,73,55,75,36,46,66,66,52,51,52,52,50,52,54,44,46,54,64,44,62,36,67,84,75,37,64,95,26,43,76,60,34,36,20,35,26,31,42,38,48,54,41,48,92,76,22,24,32,50,36,41,90,47,35,42,80,30,67,65,29,53,56,22,58,53,50,18,67,73,68,75,32,59,44,46,40,40,30,39,69,59,26,37,54,46,12,40,70,76,66,43,96,78,75,65,92,75,78,62,37,37,45,38,43,56,67,66,72,77,83,113

Radius of gyration: 26.77 Å; Cα contacts (8 Å, |Δi|>4): 319; chains: 1; bounding box: 94×32×79 Å

Sequence (179 aa):
MTTQPTSDRTAGNEGSSGQPTVHRVSGNLLATQGYVVGIEMSGSGARQSVALADLNGTILHRVRRPQDYVLDTQSVLQLLDEMIAEVAQPDRLRDGRILRVGVAVGGLVDAKYGIVKRLHHAHGWDNFPLQDYFAEKLGVPCIIDNNANAAALGEVVHGAGHGSEWFSLLVSAVVLVVD

Mean predicted aligned error: 12.32 Å

Nearest PDB structures (foldseek):
  2hoe-assembly1_A  TM=8.817E-01  e=2.355E-09  Thermotoga maritima
  5f7q-assembly1_J  TM=8.618E-01  e=4.562E-09  Listeria monocytogenes EGD-e
  5f7q-assembly1_C  TM=8.333E-01  e=3.997E-09  Listeria monocytogenes EGD-e
  1z6r-assembly1_A  TM=8.452E-01  e=4.873E-09  Escherichia coli
  2qm1-assembly1_B  TM=7.718E-01  e=7.326E-08  Enterococcus faecalis V583

Secondary structure (DSSP, 8-state):
--------------------------THHHHTTEEEEEEEE-TTSSEEEEEEEETT--EEEEEEEE-S---BHHHHHHHHHHHHHHHT-GGGSTT-EEEEEEEEESSEEETTTTEEEE-TTSBT-TTB-HHHHHHHHHTS-EEEEEHHHHHHHHHHHH-TTS-SSSHHHHHHHHHTT--

InterPro domains:
  IPR000600 ROK family [PF00480] (38-164)
  IPR000600 ROK family [PTHR18964] (32-168)
  IPR043129 ATPase, nucleotide binding domain [SSF53067] (34-161)

=== Feature glossary ===
Key to the feature types in this record:

pLDDT. pLDDT is the predicted lDDT-Cα score: AlphaFold's confidence that the local environment of each residue (all inter-atomic distances within 15 Å) is correctly placed. It is a per-residue number between 0 and 100, with higher meaning more reliable.

Radius of gyration, Cα contacts, bounding box. The geometric summary reports three shape descriptors. Rg (radius of gyration) measures how spread out the Cα atoms are about their centre of mass; compact globular proteins have small Rg, elongated or unfolded ones large. Cα contacts (<8 Å, |i−j|>4) count long-range residue pairs in spatial proximity — high for tightly packed folds, near zero for rods or random coil. The bounding-box extents give the protein's footprint along x, y, z in Å.

Backbone torsions (φ/ψ). Backbone dihedral angles. Every residue except chain termini has a φ (preceding-C → N → Cα → C) and a ψ (N → Cα → C → next-N). They are reported in degrees following the IUPAC sign convention. Secondary structure is essentially a statement about which (φ, ψ) basin each residue occupies.

Contact-map, Ramachandran, and PAE plots. Plot images: a contact map (which residues are close in 3D, as an N×N binary image), a Ramachandran scatter (backbone torsion angles, revealing secondary-structure composition at a glance), and — for AlphaFold structures — a PAE heatmap (pairwise prediction confidence).

Predicted aligned error. Predicted Aligned Error (PAE) is an AlphaFold confidence matrix: entry (i, j) is the expected error in the position of residue j, in ångströms, when the prediction is superimposed on the true structure at residue i. Low PAE within a block of residues means that block is internally rigid and well-predicted; high PAE between two blocks means their relative placement is uncertain even if each block individually is confident.

Secondary structure (3-state, P-SEA). Three-state secondary structure (P-SEA) collapses the eight DSSP classes into helix (a), strand (b), and coil (c). P-SEA assigns these from Cα geometry alone — distances and angles — without requiring backbone oxygens, so it works on any Cα trace.

Solvent-accessible surface area. Solvent-accessible surface area (SASA) is the area in Å² traced out by the centre of a 1.4 Å probe sphere (a water molecule) rolled over the protein's van der Waals surface (Shrake–Rupley / Lee–Richards construction). Buried residues have near-zero SASA; fully exposed residues can exceed 200 Å². The total SASA scales roughly with the number of surface residues.

Foldseek 3Di. The Foldseek 3Di string encodes local tertiary geometry as a 20-letter alphabet — one character per residue — derived from the relative positions of nearby Cα atoms. Unlike the amino-acid sequence, 3Di is a direct function of the 3D structure, so two proteins with the same fold have similar 3Di strings even at low sequence identity.

B-factor. For experimental (PDB) structures, the B-factor (temperature factor) quantifies the positional spread of each atom in the crystal — a combination of thermal vibration and static disorder — in units of Å². High B-factors mark flexible loops or poorly resolved regions; low B-factors mark the rigid, well-ordered core.

mmCIF coordinates. The mmCIF block holds the 3D Cartesian coordinates of each backbone atom (N, Cα, C, O) in ångströms. mmCIF is the PDB's canonical archive format — a tagged-loop text representation of the atomic model.

InterPro / GO / CATH / organism. Functional annotations link the protein to curated databases. InterPro entries identify conserved domains and families by matching the sequence against member-database signatures (Pfam, PROSITE, CDD, …). Gene Ontology (GO) terms describe molecular function, biological process, and cellular component in a controlled vocabulary. CATH places the structure in a hierarchical fold classification (Class/Architecture/Topology/Homologous-superfamily). The organism is the source species.

Rendered structure images. Structure images are PyMOL renders from six orthogonal camera directions. Cartoon represe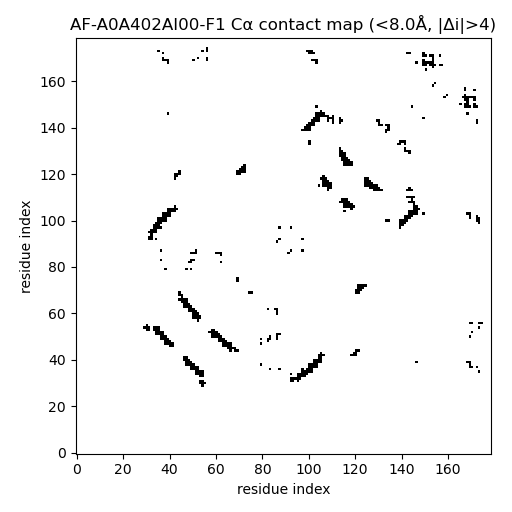ntation draws helices as coils and strands as arrows; sticks shows the backbone as bonds; surface shows the solvent-excluded envelope. Rainbow coloring maps sequence position to hue (blue→red, N→C); chain coloring assigns a distinct color per polypeptide.

Sequence. This is the polypeptide sequence — one letter per residue, N-terminus first. Length ranges from a few dozen residues for small domains to over a thousand for large multi-domain proteins.

Secondary structure (8-state, DSSP). The SS8 string is DSSP's per-residue secondary-structure call. α-helix (H) means an i→i+4 H-bond ladder; β-strand (E) means the residue participates in a β-sheet; 3₁₀ (G) and π (I) are tighter and wider helices; T/S are turns/bends; '-' is loop.

Nearest PDB structures. Structural nearest neighbors (via Foldseek easy-search vs the PDB). Reported per hit: target PDB id, E-value, and alignment TM-score. A TM-score above ~0.5 is the conventional threshold for 'same fold'.